Protein AF-A0A847MZV4-F1 (afdb_monomer)

Sequence (291 aa):
VRMAFLEMQEVSSGYRFPVFFDELMANSDDERSLAIAKAIAEISRNRQVFYCTAQADEVDKLTKEAGDLVHVINLEDAKRGHALQRHPFIAPKSTRQSLPPFTEDYNQYAKLCKVSSPNLHGRVGELSSWYLCISSKELEALLSRGLSTCGQAKEVDARYQRRFGLLEHTQRLARIGRPKVLSVADMADERLKLNRSAAYFEGLLSYVDESERTGNDVLDAIDERILVGFRKPARDTLEAFLIEQDFATNEKPLSPKGILSELCLDNPELRIDSEEYLVCARYLESLVLEN

Mean predicted aligned error: 14.84 Å

Structure (mmCIF, N/CA/C/O backbone):
data_AF-A0A847MZV4-F1
#
_entry.id   AF-A0A847MZV4-F1
#
loop_
_atom_site.group_PDB
_atom_site.id
_atom_site.type_symbol
_atom_site.label_atom_id
_atom_site.label_alt_id
_atom_site.label_comp_id
_atom_site.label_asym_id
_atom_site.label_entity_id
_atom_site.label_seq_id
_atom_site.pdbx_PDB_ins_code
_atom_site.Cartn_x
_atom_site.Cartn_y
_atom_site.Cartn_z
_atom_site.occupancy
_atom_site.B_iso_or_equiv
_atom_site.auth_seq_id
_atom_site.auth_comp_id
_atom_site.auth_asym_id
_atom_site.auth_atom_id
_atom_site.pdbx_PDB_model_num
ATOM 1 N N . VAL A 1 1 ? 20.247 -40.518 23.801 1.00 49.12 1 VAL A N 1
ATOM 2 C CA . VAL A 1 1 ? 19.162 -39.607 24.250 1.00 49.12 1 VAL A CA 1
ATOM 3 C C . VAL A 1 1 ? 17.893 -40.435 24.395 1.00 49.12 1 VAL A C 1
ATOM 5 O O . VAL A 1 1 ? 17.646 -41.257 23.525 1.00 49.12 1 VAL A O 1
ATOM 8 N N . ARG A 1 2 ? 17.145 -40.332 25.505 1.00 57.41 2 ARG A N 1
ATOM 9 C CA . ARG A 1 2 ? 15.902 -41.110 25.687 1.00 57.41 2 ARG A CA 1
ATOM 10 C C . ARG A 1 2 ? 14.799 -40.486 24.822 1.00 57.41 2 ARG A C 1
ATOM 12 O O . ARG A 1 2 ? 14.549 -39.296 24.978 1.00 57.41 2 ARG A O 1
ATOM 19 N N . MET A 1 3 ? 14.145 -41.268 23.957 1.00 60.66 3 MET A N 1
ATOM 20 C CA . MET A 1 3 ? 13.068 -40.807 23.054 1.00 60.66 3 MET A CA 1
ATOM 21 C C . MET A 1 3 ? 11.975 -39.999 23.772 1.00 60.66 3 MET A C 1
ATOM 23 O O . MET A 1 3 ? 11.521 -38.986 23.252 1.00 60.66 3 MET A O 1
ATOM 27 N N . ALA A 1 4 ? 11.651 -40.371 25.014 1.00 58.44 4 ALA A N 1
ATOM 28 C CA . ALA A 1 4 ? 10.689 -39.656 25.854 1.00 58.44 4 ALA A CA 1
ATOM 29 C C . ALA A 1 4 ? 11.052 -38.177 26.115 1.00 58.44 4 ALA A C 1
ATOM 31 O O . ALA A 1 4 ? 10.170 -37.360 26.348 1.00 58.44 4 ALA A O 1
ATOM 32 N N . PHE A 1 5 ? 12.338 -37.812 26.076 1.00 60.03 5 PHE A N 1
ATOM 33 C CA . PHE A 1 5 ? 12.780 -36.431 26.291 1.00 60.03 5 PHE A CA 1
ATOM 34 C C . PHE A 1 5 ? 12.695 -35.581 25.012 1.00 60.03 5 PHE A C 1
ATOM 36 O O . PHE A 1 5 ? 12.427 -34.387 25.090 1.00 60.03 5 PHE A O 1
ATOM 43 N N . LEU A 1 6 ? 12.877 -36.202 23.837 1.00 64.94 6 LEU A N 1
ATOM 44 C CA . LEU A 1 6 ? 12.691 -35.549 22.534 1.00 64.94 6 LEU A CA 1
ATOM 45 C C . LEU A 1 6 ? 11.214 -35.228 22.289 1.00 64.94 6 LEU A C 1
ATOM 47 O O . LEU A 1 6 ? 10.887 -34.131 21.849 1.00 64.94 6 LEU A O 1
ATOM 51 N N . GLU A 1 7 ? 10.321 -36.152 22.648 1.00 64.75 7 GLU A N 1
ATOM 52 C CA . GLU A 1 7 ? 8.879 -35.948 22.510 1.00 64.75 7 GLU A CA 1
ATOM 53 C C . GLU A 1 7 ? 8.383 -34.762 23.354 1.00 64.75 7 GLU A C 1
ATOM 55 O O . GLU A 1 7 ? 7.647 -33.923 22.843 1.00 64.75 7 GLU A O 1
ATOM 60 N N . MET A 1 8 ? 8.857 -34.607 24.598 1.00 63.59 8 MET A N 1
ATOM 61 C CA . MET A 1 8 ? 8.487 -33.457 25.440 1.00 63.59 8 MET A CA 1
ATOM 62 C C . MET A 1 8 ? 8.930 -32.104 24.862 1.00 63.59 8 MET A C 1
ATOM 64 O O . MET A 1 8 ? 8.224 -31.116 25.041 1.00 63.59 8 MET A O 1
ATOM 68 N N . GLN A 1 9 ? 10.077 -32.040 24.179 1.00 63.16 9 GLN A N 1
ATOM 69 C CA . GLN A 1 9 ? 10.572 -30.793 23.580 1.00 63.16 9 GLN A CA 1
ATOM 70 C C . GLN A 1 9 ? 9.844 -30.431 22.276 1.00 63.16 9 GLN A C 1
ATOM 72 O O . GLN A 1 9 ? 9.621 -29.252 21.997 1.00 63.16 9 GLN A O 1
ATOM 77 N N . GLU A 1 10 ? 9.440 -31.434 21.496 1.00 72.75 10 GLU A N 1
ATOM 78 C CA . GLU A 1 10 ? 8.728 -31.255 20.224 1.00 72.75 10 GLU A CA 1
ATOM 79 C C . GLU A 1 10 ? 7.231 -30.925 20.387 1.00 72.75 10 GLU A C 1
ATOM 81 O O . GLU A 1 10 ? 6.644 -30.298 19.506 1.00 72.75 10 GLU A O 1
ATOM 86 N N . VAL A 1 11 ? 6.602 -31.269 21.521 1.00 64.25 11 VAL A N 1
ATOM 87 C CA . VAL A 1 11 ? 5.193 -30.905 21.801 1.00 64.25 11 VAL A CA 1
ATOM 88 C C . VAL A 1 11 ? 4.985 -29.386 21.754 1.00 64.25 11 VAL A C 1
ATOM 90 O O . VAL A 1 11 ? 3.973 -28.915 21.242 1.00 64.25 11 VAL A O 1
ATOM 93 N N . SER A 1 12 ? 5.963 -28.615 22.231 1.00 60.12 12 SER A N 1
ATOM 94 C CA . SER A 1 12 ? 5.938 -27.147 22.261 1.00 60.12 12 SER A CA 1
ATOM 95 C C . SER A 1 12 ? 6.088 -26.472 20.892 1.00 60.12 12 SER A C 1
ATOM 97 O O . SER A 1 12 ? 5.683 -25.322 20.747 1.00 60.12 12 SER A O 1
ATOM 99 N N . SER A 1 13 ? 6.679 -27.143 19.897 1.00 63.41 13 SER A N 1
ATOM 100 C CA . SER A 1 13 ? 6.950 -26.555 18.575 1.00 63.41 13 SER A CA 1
ATOM 101 C C . SER A 1 13 ? 5.926 -26.948 17.509 1.00 63.41 13 SER A C 1
ATOM 103 O O . SER A 1 13 ? 5.898 -26.330 16.448 1.00 63.41 13 SER A O 1
ATOM 105 N N . GLY A 1 14 ? 5.099 -27.970 17.760 1.00 65.19 14 GLY A N 1
ATOM 106 C CA . GLY A 1 14 ? 4.134 -28.499 16.788 1.00 65.19 14 GLY A CA 1
ATOM 107 C C . GLY A 1 14 ? 4.764 -29.294 15.633 1.00 65.19 14 GLY A C 1
ATOM 108 O O . GLY A 1 14 ? 4.037 -29.792 14.776 1.00 65.19 14 GLY A O 1
ATOM 109 N N . TYR A 1 15 ? 6.091 -29.460 15.617 1.00 68.88 15 TYR A N 1
ATOM 110 C CA . TYR A 1 15 ? 6.829 -30.198 14.590 1.00 68.88 15 TYR A CA 1
ATOM 111 C C . TYR A 1 15 ? 7.485 -31.449 15.182 1.00 68.88 15 TYR A C 1
ATOM 113 O O . TYR A 1 15 ? 8.200 -31.367 16.178 1.00 68.88 15 TYR A O 1
ATOM 121 N N . ARG A 1 16 ? 7.290 -32.605 14.533 1.00 75.38 16 ARG A N 1
ATOM 122 C CA . ARG A 1 16 ? 7.958 -33.873 14.874 1.00 75.38 16 ARG A CA 1
ATOM 123 C C . ARG A 1 16 ? 9.097 -34.127 13.896 1.00 75.38 16 ARG A C 1
ATOM 125 O O . ARG A 1 16 ? 8.841 -34.359 12.714 1.00 75.38 16 ARG A O 1
ATOM 132 N N . PHE A 1 17 ? 10.342 -34.082 14.362 1.00 80.69 17 PHE A N 1
ATOM 133 C CA . PHE A 1 17 ? 11.491 -34.265 13.475 1.00 80.69 17 PHE A CA 1
ATOM 134 C C . PHE A 1 17 ? 11.627 -35.726 13.022 1.00 80.69 17 PHE A C 1
ATOM 136 O O . PHE A 1 17 ? 11.285 -36.631 13.790 1.00 80.69 17 PHE A O 1
ATOM 143 N N . PRO A 1 18 ? 12.139 -35.994 11.808 1.00 85.44 18 PRO A N 1
ATOM 144 C CA . PRO A 1 18 ? 12.439 -37.355 11.379 1.00 85.44 18 PRO A CA 1
ATOM 145 C C . PRO A 1 18 ? 13.471 -38.024 12.290 1.00 85.44 18 PRO A C 1
ATOM 147 O O . PRO A 1 18 ? 14.401 -37.374 12.769 1.00 85.44 18 PRO A O 1
ATOM 150 N N . VAL A 1 19 ? 13.321 -39.329 12.514 1.00 87.62 19 VAL A N 1
ATOM 151 C CA . VAL A 1 19 ? 14.266 -40.125 13.312 1.00 87.62 19 VAL A CA 1
ATOM 152 C C . VAL A 1 19 ? 15.057 -41.050 12.403 1.00 87.62 19 VAL A C 1
ATOM 154 O O . VAL A 1 19 ? 14.495 -41.683 11.514 1.00 87.62 19 VAL A O 1
ATOM 157 N N . PHE A 1 20 ? 16.360 -41.129 12.656 1.00 88.56 20 PHE A N 1
ATOM 158 C CA . PHE A 1 20 ? 17.292 -41.971 11.923 1.00 88.56 20 PHE A CA 1
ATOM 159 C C . PHE A 1 20 ? 17.798 -43.079 12.840 1.00 88.56 20 PHE A C 1
ATOM 161 O O . PHE A 1 20 ? 18.255 -42.817 13.955 1.00 88.56 20 PHE A O 1
ATOM 168 N N . PHE A 1 21 ? 17.715 -44.307 12.356 1.00 89.19 21 PHE A N 1
ATOM 169 C CA . PHE A 1 21 ? 18.242 -45.499 12.993 1.00 89.19 21 PHE A CA 1
ATOM 170 C C . PHE A 1 21 ? 19.241 -46.152 12.050 1.00 89.19 21 PHE A C 1
ATOM 172 O O . PHE A 1 21 ? 18.995 -46.230 10.849 1.00 89.19 21 PHE A O 1
ATOM 179 N N . ASP A 1 22 ? 20.353 -46.614 12.604 1.00 88.56 22 ASP A N 1
ATOM 180 C CA . ASP A 1 22 ? 21.435 -47.236 11.851 1.00 88.56 22 ASP A CA 1
ATOM 181 C C . ASP A 1 22 ? 21.765 -48.568 12.526 1.00 88.56 22 ASP A C 1
ATOM 183 O O . ASP A 1 22 ? 22.120 -48.577 13.707 1.00 88.56 22 ASP A O 1
ATOM 187 N N . GLU A 1 23 ? 21.523 -49.674 11.820 1.00 85.88 23 GLU A N 1
ATOM 188 C CA . GLU A 1 23 ? 21.868 -51.050 12.222 1.00 85.88 23 GLU A CA 1
ATOM 189 C C . GLU A 1 23 ? 21.498 -51.428 13.676 1.00 85.88 23 GLU A C 1
ATOM 191 O O . GLU A 1 23 ? 22.255 -52.077 14.402 1.00 85.88 23 GLU A O 1
ATOM 196 N N . LEU A 1 24 ? 20.312 -51.028 14.148 1.00 84.19 24 LEU A N 1
ATOM 197 C CA . LEU A 1 24 ? 19.915 -51.265 15.545 1.00 84.19 24 LEU A CA 1
ATOM 198 C C . LEU A 1 24 ? 19.652 -52.738 15.895 1.00 84.19 24 LEU A C 1
ATOM 200 O O . LEU A 1 24 ? 19.704 -53.095 17.074 1.00 84.19 24 LEU A O 1
ATOM 204 N N . MET A 1 25 ? 19.311 -53.578 14.915 1.00 84.31 25 MET A N 1
ATOM 205 C CA . MET A 1 25 ? 18.975 -54.988 15.149 1.00 84.31 25 MET A CA 1
ATOM 206 C C . MET A 1 25 ? 20.194 -55.917 14.996 1.00 84.31 25 MET A C 1
ATOM 208 O O . MET A 1 25 ? 20.164 -57.027 15.523 1.00 84.31 25 MET A O 1
ATOM 212 N N . ALA A 1 26 ? 21.307 -55.426 14.438 1.00 72.19 26 ALA A N 1
ATOM 213 C CA . ALA A 1 26 ? 22.477 -56.218 14.048 1.00 72.19 26 ALA A CA 1
ATOM 214 C C . ALA A 1 26 ? 23.159 -57.016 15.184 1.00 72.19 26 ALA A C 1
ATOM 216 O O . ALA A 1 26 ? 23.854 -57.992 14.916 1.00 72.19 26 ALA A O 1
ATOM 217 N N . ASN A 1 27 ? 22.961 -56.629 16.452 1.00 71.25 27 ASN A N 1
ATOM 218 C CA . ASN A 1 27 ? 23.527 -57.302 17.637 1.00 71.25 27 ASN A CA 1
ATOM 219 C C . ASN A 1 27 ? 22.465 -57.876 18.597 1.00 71.25 27 ASN A C 1
ATOM 221 O O . ASN A 1 27 ? 22.763 -58.149 19.764 1.00 71.25 27 ASN A O 1
ATOM 225 N N . SER A 1 28 ? 21.220 -58.020 18.145 1.00 75.31 28 SER A N 1
ATOM 226 C CA . SER A 1 28 ? 20.099 -58.477 18.973 1.00 75.31 28 SER A CA 1
ATOM 227 C C . SER A 1 28 ? 19.692 -59.911 18.628 1.00 75.31 28 SER A C 1
ATOM 229 O O . SER A 1 28 ? 19.674 -60.296 17.464 1.00 75.31 28 SER A O 1
ATOM 231 N N . ASP A 1 29 ? 19.324 -60.704 19.639 1.00 84.19 29 ASP A N 1
ATOM 232 C CA . ASP A 1 29 ? 18.650 -61.989 19.413 1.00 84.19 29 ASP A CA 1
ATOM 233 C C . ASP A 1 29 ? 17.305 -61.793 18.675 1.00 84.19 29 ASP A C 1
ATOM 235 O O . ASP A 1 29 ? 16.796 -60.672 18.571 1.00 84.19 29 ASP A O 1
ATOM 239 N N . ASP A 1 30 ? 16.728 -62.867 18.130 1.00 81.50 30 ASP A N 1
ATOM 240 C CA . ASP A 1 30 ? 15.511 -62.785 17.308 1.00 81.50 30 ASP A CA 1
ATOM 241 C C . ASP A 1 30 ? 14.318 -62.162 18.052 1.00 81.50 30 ASP A C 1
ATOM 243 O O . ASP A 1 30 ? 13.532 -61.417 17.461 1.00 81.50 30 ASP A O 1
ATOM 247 N N . GLU A 1 31 ? 14.194 -62.424 19.356 1.00 83.62 31 GLU A N 1
ATOM 248 C CA . GLU A 1 31 ? 13.104 -61.904 20.183 1.00 83.62 31 GLU A CA 1
ATOM 249 C C . GLU A 1 31 ? 13.239 -60.387 20.376 1.00 83.62 31 GLU A C 1
ATOM 251 O O . GLU A 1 31 ? 12.278 -59.633 20.185 1.00 83.62 31 GLU A O 1
ATOM 256 N N . ARG A 1 32 ? 14.454 -59.913 20.673 1.00 83.94 32 ARG A N 1
ATOM 257 C CA . ARG A 1 32 ? 14.766 -58.484 20.794 1.00 83.94 32 ARG A CA 1
ATOM 258 C C . ARG A 1 32 ? 14.680 -57.759 19.461 1.00 83.94 32 ARG A C 1
ATOM 260 O O . ARG A 1 32 ? 14.127 -56.663 19.416 1.00 83.94 32 ARG A O 1
ATOM 267 N N . SER A 1 33 ? 15.170 -58.362 18.383 1.00 87.00 33 SER A N 1
ATOM 268 C CA . SER A 1 33 ? 15.084 -57.798 17.033 1.00 87.00 33 SER A CA 1
ATOM 269 C C . SER A 1 33 ? 13.629 -57.582 16.617 1.00 87.00 33 SER A C 1
ATOM 271 O O . SER A 1 33 ? 13.273 -56.514 16.122 1.00 87.00 33 SER A O 1
ATOM 273 N N . LEU A 1 34 ? 12.749 -58.543 16.911 1.00 88.06 34 LEU A N 1
ATOM 274 C CA . LEU A 1 34 ? 11.316 -58.398 16.664 1.00 88.06 34 LEU A CA 1
ATOM 275 C C . LEU A 1 34 ? 10.683 -57.291 17.522 1.00 88.06 34 LEU A C 1
ATOM 277 O O . LEU A 1 34 ? 9.852 -56.525 17.031 1.00 88.06 34 LEU A O 1
ATOM 281 N N . ALA A 1 35 ? 11.068 -57.181 18.796 1.00 87.94 35 ALA A N 1
ATOM 282 C CA . ALA A 1 35 ? 10.588 -56.112 19.672 1.00 87.94 35 ALA A CA 1
ATOM 283 C C . ALA A 1 35 ? 11.020 -54.719 19.174 1.00 87.94 35 ALA A C 1
ATOM 285 O O . ALA A 1 35 ? 10.222 -53.780 19.198 1.00 87.94 35 ALA A O 1
ATOM 286 N N . ILE A 1 36 ? 12.251 -54.596 18.669 1.00 88.50 36 ILE A N 1
ATOM 287 C CA . ILE A 1 36 ? 12.769 -53.366 18.057 1.00 88.50 36 ILE A CA 1
ATOM 288 C C . ILE A 1 36 ? 11.981 -53.027 16.786 1.00 88.50 36 ILE A C 1
ATOM 290 O O . ILE A 1 36 ? 11.525 -51.892 16.648 1.00 88.50 36 ILE A O 1
ATOM 294 N N . ALA A 1 37 ? 11.751 -53.998 15.897 1.00 89.19 37 ALA A N 1
ATOM 295 C CA . ALA A 1 37 ? 10.964 -53.794 14.680 1.00 89.19 37 ALA A CA 1
ATOM 296 C C . ALA A 1 37 ? 9.537 -53.303 14.989 1.00 89.19 37 ALA A C 1
ATOM 298 O O . ALA A 1 37 ? 9.067 -52.343 14.377 1.00 89.19 37 ALA A O 1
ATOM 299 N N . LYS A 1 38 ? 8.877 -53.888 15.998 1.00 89.94 38 LYS A N 1
ATOM 300 C CA . LYS A 1 38 ? 7.551 -53.454 16.473 1.00 89.94 38 LYS A CA 1
ATOM 301 C C . LYS A 1 38 ? 7.548 -52.023 16.996 1.00 89.94 38 LYS A C 1
ATOM 303 O O . LYS A 1 38 ? 6.662 -51.246 16.646 1.00 89.94 38 LYS A O 1
ATOM 308 N N . ALA A 1 39 ? 8.545 -51.662 17.802 1.00 89.19 39 ALA A N 1
ATOM 309 C CA . ALA A 1 39 ? 8.670 -50.306 18.325 1.00 89.19 39 ALA A CA 1
ATOM 310 C C . ALA A 1 39 ? 8.900 -49.284 17.197 1.00 89.19 39 ALA A C 1
ATOM 312 O O . ALA A 1 39 ? 8.285 -48.220 17.185 1.00 89.19 39 ALA A O 1
ATOM 313 N N . ILE A 1 40 ? 9.740 -49.616 16.212 1.00 90.69 40 ILE A N 1
ATOM 314 C CA . ILE A 1 40 ? 9.977 -48.770 15.034 1.00 90.69 40 ILE A CA 1
ATOM 315 C C . ILE A 1 40 ? 8.690 -48.600 14.220 1.00 90.69 40 ILE A C 1
ATOM 317 O O . ILE A 1 40 ? 8.341 -47.473 13.861 1.00 90.69 40 ILE A O 1
ATOM 321 N N . ALA A 1 41 ? 7.960 -49.691 13.976 1.00 89.38 41 ALA A N 1
ATOM 322 C CA . ALA A 1 41 ? 6.677 -49.661 13.282 1.00 89.38 41 ALA A CA 1
ATOM 323 C C . ALA A 1 41 ? 5.674 -48.742 13.995 1.00 89.38 41 ALA A C 1
ATOM 325 O O . ALA A 1 41 ? 5.006 -47.931 13.354 1.00 89.38 41 ALA A O 1
ATOM 326 N N . GLU A 1 42 ? 5.605 -48.798 15.325 1.00 88.88 42 GLU A N 1
ATOM 327 C CA . GLU A 1 42 ? 4.739 -47.924 16.114 1.00 88.88 42 GLU A CA 1
ATOM 328 C C . GLU A 1 42 ? 5.136 -46.443 16.008 1.00 88.88 42 GLU A C 1
ATOM 330 O O . GLU A 1 42 ? 4.272 -45.597 15.763 1.00 88.88 42 GLU A O 1
ATOM 335 N N . ILE A 1 43 ? 6.433 -46.128 16.100 1.00 87.06 43 ILE A N 1
ATOM 336 C CA . ILE A 1 43 ? 6.950 -44.758 15.931 1.00 87.06 43 ILE A CA 1
ATOM 337 C C . ILE A 1 43 ? 6.618 -44.223 14.530 1.00 87.06 43 ILE A C 1
ATOM 339 O O . ILE A 1 43 ? 6.213 -43.065 14.393 1.00 87.06 43 ILE A O 1
ATOM 343 N N . SER A 1 44 ? 6.736 -45.071 13.502 1.00 88.62 44 SER A N 1
ATOM 344 C CA . SER A 1 44 ? 6.537 -44.692 12.098 1.00 88.62 44 SER A CA 1
ATOM 345 C C . SER A 1 44 ? 5.119 -44.208 11.772 1.00 88.62 44 SER A C 1
ATOM 347 O O . SER A 1 44 ? 4.926 -43.440 10.833 1.00 88.62 44 SER A O 1
ATOM 349 N N . ARG A 1 45 ? 4.116 -44.580 12.583 1.00 86.88 45 ARG A N 1
ATOM 350 C CA . ARG A 1 45 ? 2.722 -44.145 12.379 1.00 86.88 45 ARG A CA 1
ATOM 351 C C . ARG A 1 45 ? 2.529 -42.645 12.567 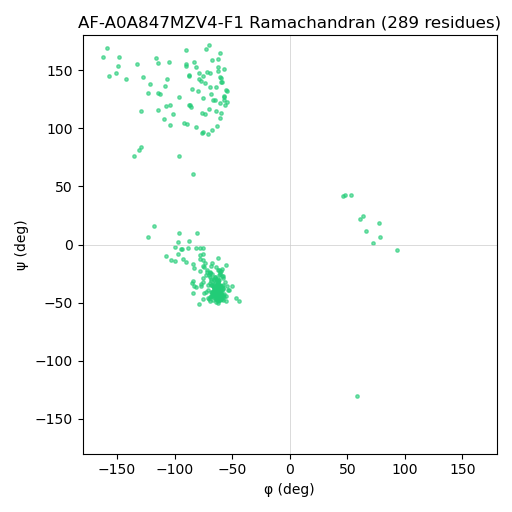1.00 86.88 45 ARG A C 1
ATOM 353 O O . ARG A 1 45 ? 1.644 -42.064 11.952 1.00 86.88 45 ARG A O 1
ATOM 360 N N . ASN A 1 46 ? 3.336 -42.028 13.429 1.00 84.50 46 ASN A N 1
ATOM 361 C CA . ASN A 1 46 ? 3.180 -40.625 13.815 1.00 84.50 46 ASN A CA 1
ATOM 362 C C . ASN A 1 46 ? 4.439 -39.784 13.550 1.00 84.50 46 ASN A C 1
ATOM 364 O O . ASN A 1 46 ? 4.517 -38.639 14.004 1.00 84.50 46 ASN A O 1
ATOM 368 N N . ARG A 1 47 ? 5.455 -40.358 12.894 1.00 85.88 47 ARG A N 1
ATOM 369 C CA . ARG A 1 47 ? 6.735 -39.707 12.605 1.00 85.88 47 ARG A CA 1
ATOM 370 C C . ARG A 1 47 ? 7.409 -40.378 11.412 1.00 85.88 47 ARG A C 1
ATOM 372 O O . ARG A 1 47 ? 7.361 -41.592 11.275 1.00 85.88 47 ARG A O 1
ATOM 379 N N . GLN A 1 48 ? 8.111 -39.599 10.596 1.00 88.56 48 GLN A N 1
ATOM 380 C CA . GLN A 1 48 ? 8.987 -40.162 9.575 1.00 88.56 48 GLN A CA 1
ATOM 381 C C . GLN A 1 48 ? 10.193 -40.858 10.223 1.00 88.56 48 GLN A C 1
ATOM 383 O O . GLN A 1 48 ? 10.885 -40.270 11.058 1.00 88.56 48 GLN A O 1
ATOM 388 N N . VAL A 1 49 ? 10.451 -42.101 9.821 1.00 91.00 49 VAL A N 1
ATOM 389 C CA . VAL A 1 49 ? 11.587 -42.893 10.297 1.00 91.00 49 VAL A CA 1
ATOM 390 C C . VAL A 1 49 ? 12.431 -43.331 9.108 1.00 91.00 49 VAL A C 1
ATOM 392 O O . VAL A 1 49 ? 11.908 -43.873 8.138 1.00 91.00 49 VAL A O 1
ATOM 395 N N . PHE A 1 50 ? 13.737 -43.113 9.204 1.00 91.69 50 PHE A N 1
ATOM 396 C CA . PHE A 1 50 ? 14.737 -43.639 8.288 1.00 91.69 50 PHE A CA 1
ATOM 397 C C . PHE A 1 50 ? 15.510 -44.734 9.009 1.00 91.69 50 PHE A C 1
ATOM 399 O O . PHE A 1 50 ? 16.129 -44.477 10.039 1.00 91.69 50 PHE A O 1
ATOM 406 N N . TYR A 1 51 ? 15.453 -45.952 8.482 1.00 91.44 51 TYR A N 1
ATOM 407 C CA . TYR A 1 51 ? 16.206 -47.083 9.005 1.00 91.44 51 TYR A CA 1
ATOM 408 C C . TYR A 1 51 ? 17.235 -47.516 7.966 1.00 91.44 51 TYR A C 1
ATOM 410 O O . TYR A 1 51 ? 16.869 -47.934 6.867 1.00 91.44 51 TYR A O 1
ATOM 418 N N . CYS A 1 52 ? 18.511 -47.379 8.303 1.00 91.38 52 CYS A N 1
ATOM 419 C CA . CYS A 1 52 ? 19.627 -47.790 7.470 1.00 91.38 52 CYS A CA 1
ATOM 420 C C . CYS A 1 52 ? 20.082 -49.183 7.901 1.00 91.38 52 CYS A C 1
ATOM 422 O O . CYS A 1 52 ? 20.341 -49.422 9.080 1.00 91.38 52 CYS A O 1
ATOM 424 N N . THR A 1 53 ? 20.163 -50.099 6.940 1.00 89.00 53 THR A N 1
ATOM 425 C CA . THR A 1 53 ? 20.671 -51.449 7.173 1.00 89.00 53 THR A CA 1
ATOM 426 C C . THR A 1 53 ? 21.303 -52.023 5.918 1.00 89.00 53 THR A C 1
ATOM 428 O O . THR A 1 53 ? 20.874 -51.732 4.797 1.00 89.00 53 THR A O 1
ATOM 431 N N . ALA A 1 54 ? 22.328 -52.846 6.120 1.00 85.50 54 ALA A N 1
ATOM 432 C CA . ALA A 1 54 ? 22.913 -53.699 5.094 1.00 85.50 54 ALA A CA 1
ATOM 433 C C . ALA A 1 54 ? 22.301 -55.116 5.078 1.00 85.50 54 ALA A C 1
ATOM 435 O O . ALA A 1 54 ? 22.654 -55.925 4.220 1.00 85.50 54 ALA A O 1
ATOM 436 N N . GLN A 1 55 ? 21.404 -55.435 6.017 1.00 83.81 55 GLN A N 1
ATOM 437 C CA . GLN A 1 55 ? 20.854 -56.772 6.224 1.00 83.81 55 GLN A CA 1
ATOM 438 C C . GLN A 1 55 ? 19.418 -56.877 5.689 1.00 83.81 55 GLN A C 1
ATOM 440 O O . GLN A 1 55 ? 18.513 -56.161 6.112 1.00 83.81 55 GLN A O 1
ATOM 445 N N . ALA A 1 56 ? 19.195 -57.785 4.735 1.00 84.25 56 ALA A N 1
ATOM 446 C CA . ALA A 1 56 ? 17.891 -57.946 4.086 1.00 84.25 56 ALA A CA 1
ATOM 447 C C . ALA A 1 56 ? 16.808 -58.499 5.032 1.00 84.25 56 ALA A C 1
ATOM 449 O O . ALA A 1 56 ? 15.640 -58.138 4.911 1.00 84.25 56 ALA A O 1
ATOM 450 N N . ASP A 1 57 ? 17.183 -59.326 6.008 1.00 86.31 57 ASP A N 1
ATOM 451 C CA . ASP A 1 57 ? 16.241 -59.902 6.969 1.00 86.31 57 ASP A CA 1
ATOM 452 C C . ASP A 1 57 ? 15.665 -58.847 7.930 1.00 86.31 57 ASP A C 1
ATOM 454 O O . ASP A 1 57 ? 14.519 -58.963 8.363 1.00 86.31 57 ASP A O 1
ATOM 458 N N . GLU A 1 58 ? 16.416 -57.786 8.234 1.00 88.94 58 GLU A N 1
ATOM 459 C CA . GLU A 1 58 ? 15.915 -56.630 8.983 1.00 88.94 58 GLU A CA 1
ATOM 460 C C . GLU A 1 58 ? 14.838 -55.866 8.195 1.00 88.94 58 GLU A C 1
ATOM 462 O O . GLU A 1 58 ? 13.814 -55.472 8.762 1.00 88.94 58 GLU A O 1
ATOM 467 N N . VAL A 1 59 ? 15.030 -55.711 6.879 1.00 88.62 59 VAL A N 1
ATOM 468 C CA . VAL A 1 59 ? 14.039 -55.100 5.977 1.00 88.62 59 VAL A CA 1
ATOM 469 C C . VAL A 1 59 ? 12.760 -55.934 5.939 1.00 88.62 59 VAL A C 1
ATOM 471 O O . VAL A 1 59 ? 11.665 -55.376 6.036 1.00 88.62 59 VAL A O 1
ATOM 474 N N . ASP A 1 60 ? 12.877 -57.260 5.868 1.00 89.12 60 ASP A N 1
ATOM 475 C CA . ASP A 1 60 ? 11.728 -58.170 5.884 1.00 89.12 60 ASP A CA 1
ATOM 476 C C . ASP A 1 60 ? 10.960 -58.099 7.212 1.00 89.12 60 ASP A C 1
ATOM 478 O O . ASP A 1 60 ? 9.728 -58.021 7.215 1.00 89.12 60 ASP A O 1
ATOM 482 N N . LYS A 1 61 ? 11.668 -58.064 8.353 1.00 89.12 61 LYS A N 1
ATOM 483 C CA . LYS A 1 61 ? 11.060 -57.896 9.687 1.00 89.12 61 LYS A CA 1
ATOM 484 C C . LYS A 1 61 ? 10.294 -56.574 9.781 1.00 89.12 61 LYS A C 1
ATOM 486 O O . LYS A 1 61 ? 9.148 -56.567 10.225 1.00 89.12 61 LYS A O 1
ATOM 491 N N . LEU A 1 62 ? 10.884 -55.468 9.324 1.00 90.81 62 LEU A N 1
ATOM 492 C CA . LEU A 1 62 ? 10.225 -54.158 9.318 1.00 90.81 62 LEU A CA 1
ATOM 493 C C . LEU A 1 62 ? 9.019 -54.128 8.378 1.00 90.81 62 LEU A C 1
ATOM 495 O O . LEU A 1 62 ? 7.957 -53.649 8.766 1.00 90.81 62 LEU A O 1
ATOM 499 N N . THR A 1 63 ? 9.150 -54.686 7.175 1.00 90.69 63 THR A N 1
ATOM 500 C CA . THR A 1 63 ? 8.055 -54.767 6.195 1.00 90.69 63 THR A CA 1
ATOM 501 C C . THR A 1 63 ? 6.894 -55.591 6.739 1.00 90.69 63 THR A C 1
ATOM 503 O O . THR A 1 63 ? 5.736 -55.219 6.575 1.00 90.69 63 THR A O 1
ATOM 506 N N . LYS A 1 64 ? 7.181 -56.678 7.460 1.00 91.69 64 LYS A N 1
ATOM 507 C CA . LYS A 1 64 ? 6.157 -57.506 8.099 1.00 91.69 64 LYS A CA 1
ATOM 508 C C . LYS A 1 64 ? 5.412 -56.777 9.222 1.00 91.69 64 LYS A C 1
ATOM 510 O O . LYS A 1 64 ? 4.202 -56.942 9.337 1.00 91.69 64 LYS A O 1
ATOM 515 N N . GLU A 1 65 ? 6.110 -55.996 10.047 1.00 90.75 65 GLU A N 1
ATOM 516 C CA . GLU A 1 65 ? 5.507 -55.325 11.210 1.00 90.75 65 GLU A CA 1
ATOM 517 C C . GLU A 1 65 ? 4.846 -53.974 10.865 1.00 90.75 65 GLU A C 1
ATOM 519 O O . GLU A 1 65 ? 3.834 -53.614 11.469 1.00 90.75 65 GLU A O 1
ATOM 524 N N . ALA A 1 66 ? 5.384 -53.221 9.900 1.00 88.25 66 ALA A N 1
ATOM 525 C CA . ALA A 1 66 ? 4.879 -51.901 9.501 1.00 88.25 66 ALA A CA 1
ATOM 526 C C . ALA A 1 66 ? 4.068 -51.904 8.188 1.00 88.25 66 ALA A C 1
ATOM 528 O O . ALA A 1 66 ? 3.356 -50.934 7.916 1.00 88.25 66 ALA A O 1
ATOM 529 N N . GLY A 1 67 ? 4.121 -52.983 7.402 1.00 88.50 67 GLY A N 1
ATOM 530 C CA . GLY A 1 67 ? 3.323 -53.162 6.187 1.00 88.50 67 GLY A CA 1
ATOM 531 C C . GLY A 1 67 ? 3.556 -52.063 5.150 1.00 88.50 67 GLY A C 1
ATOM 532 O O . GLY A 1 67 ? 4.693 -51.700 4.852 1.00 88.50 67 GLY A O 1
ATOM 533 N N . ASP A 1 68 ? 2.458 -51.497 4.644 1.00 84.88 68 ASP A N 1
ATOM 534 C CA . ASP A 1 68 ? 2.447 -50.471 3.589 1.00 84.88 68 ASP A CA 1
ATOM 535 C C . ASP A 1 68 ? 3.150 -49.156 3.976 1.00 84.88 68 ASP A C 1
ATOM 537 O O . ASP A 1 68 ? 3.396 -48.308 3.118 1.00 84.88 68 ASP A O 1
ATOM 541 N N . LEU A 1 69 ? 3.488 -48.961 5.256 1.00 85.31 69 LEU A N 1
ATOM 542 C CA . LEU A 1 69 ? 4.256 -47.799 5.712 1.00 85.31 69 LEU A CA 1
ATOM 543 C C . LEU A 1 69 ? 5.741 -47.882 5.326 1.00 85.31 69 LEU A C 1
ATOM 545 O O . LEU A 1 69 ? 6.446 -46.873 5.391 1.00 85.31 69 LEU A O 1
ATOM 549 N N . VAL A 1 70 ? 6.235 -49.061 4.939 1.00 89.31 70 VAL A N 1
ATOM 550 C CA . VAL A 1 70 ? 7.650 -49.263 4.617 1.00 89.31 70 VAL A CA 1
ATOM 551 C C . VAL A 1 70 ? 7.920 -48.945 3.155 1.00 89.31 70 VAL A C 1
ATOM 553 O O . VAL A 1 70 ? 7.418 -49.598 2.243 1.00 89.31 70 VAL A O 1
ATOM 556 N N . HIS A 1 71 ? 8.798 -47.970 2.929 1.00 89.62 71 HIS A N 1
ATOM 557 C CA . HIS A 1 71 ? 9.355 -47.697 1.613 1.00 89.62 71 HIS A CA 1
ATOM 558 C C . HIS A 1 71 ? 10.829 -48.106 1.567 1.00 89.62 71 HIS A C 1
ATOM 560 O O . HIS A 1 71 ? 11.685 -47.451 2.162 1.00 89.62 71 HIS A O 1
ATOM 566 N N . VAL A 1 72 ? 11.126 -49.194 0.854 1.00 88.25 72 VAL A N 1
ATOM 567 C CA . VAL A 1 72 ? 12.491 -49.720 0.732 1.00 88.25 72 VAL A CA 1
ATOM 568 C C . VAL A 1 72 ? 13.225 -49.011 -0.403 1.00 88.25 72 VAL A C 1
ATOM 570 O O . VAL A 1 72 ? 12.846 -49.118 -1.570 1.00 88.25 72 VAL A O 1
ATOM 573 N N . ILE A 1 73 ? 14.311 -48.315 -0.063 1.00 85.00 73 ILE A N 1
ATOM 574 C CA . ILE A 1 73 ? 15.215 -47.694 -1.034 1.00 85.00 73 ILE A CA 1
ATOM 575 C C . ILE A 1 73 ? 16.477 -48.548 -1.127 1.00 85.00 73 ILE A C 1
ATOM 577 O O . ILE A 1 73 ? 17.353 -48.476 -0.269 1.00 85.00 73 ILE A O 1
ATOM 581 N N . ASN A 1 74 ? 16.592 -49.338 -2.194 1.00 81.44 74 ASN A N 1
ATOM 582 C CA . ASN A 1 74 ? 17.826 -50.060 -2.478 1.00 81.44 74 ASN A CA 1
ATOM 583 C C . ASN A 1 74 ? 18.879 -49.095 -3.052 1.00 81.44 74 ASN A C 1
ATOM 585 O O . ASN A 1 74 ? 18.737 -48.565 -4.158 1.00 81.44 74 ASN A O 1
ATOM 589 N N . LEU A 1 75 ? 19.952 -48.865 -2.293 1.00 76.44 75 LEU A N 1
ATOM 590 C CA . LEU A 1 75 ? 21.024 -47.949 -2.681 1.00 76.44 75 LEU A CA 1
ATOM 591 C C . LEU A 1 75 ? 21.867 -48.468 -3.859 1.00 76.44 75 LEU A C 1
ATOM 593 O O . LEU A 1 75 ? 22.455 -47.658 -4.579 1.00 76.44 75 LEU A O 1
ATOM 597 N N . GLU A 1 76 ? 21.913 -49.780 -4.109 1.00 70.88 76 GLU A N 1
ATOM 598 C CA . GLU A 1 76 ? 22.559 -50.327 -5.311 1.00 70.88 76 GLU A CA 1
ATOM 599 C C . GLU A 1 76 ? 21.751 -50.017 -6.578 1.00 70.88 76 GLU A C 1
ATOM 601 O O . GLU A 1 76 ? 22.325 -49.622 -7.598 1.00 70.88 76 GLU A O 1
ATOM 606 N N . ASP A 1 77 ? 20.420 -50.093 -6.496 1.00 65.94 77 ASP A N 1
ATOM 607 C CA . ASP A 1 77 ? 19.521 -49.712 -7.592 1.00 65.94 77 ASP A CA 1
ATOM 608 C C . ASP A 1 77 ? 19.563 -48.199 -7.855 1.00 65.94 77 ASP A C 1
ATOM 610 O O . ASP A 1 77 ? 19.516 -47.756 -9.008 1.00 65.94 77 ASP A O 1
ATOM 614 N N . ALA A 1 78 ? 19.731 -47.396 -6.797 1.00 60.12 78 ALA A N 1
ATOM 615 C CA . ALA A 1 78 ? 19.910 -45.948 -6.895 1.00 60.12 78 ALA A CA 1
ATOM 616 C C . ALA A 1 78 ? 21.232 -45.564 -7.592 1.00 60.12 78 ALA A C 1
ATOM 618 O O . ALA A 1 78 ? 21.270 -44.590 -8.347 1.00 60.12 78 ALA A O 1
ATOM 619 N N . LYS A 1 79 ? 22.303 -46.355 -7.411 1.00 63.78 79 LYS A N 1
ATOM 620 C CA . LYS A 1 79 ? 23.602 -46.159 -8.086 1.00 63.78 79 LYS A CA 1
ATOM 621 C C . LYS A 1 79 ? 23.588 -46.533 -9.572 1.00 63.78 79 LYS A C 1
ATOM 623 O O . LYS A 1 79 ? 24.374 -45.976 -10.334 1.00 63.78 79 LYS A O 1
ATOM 628 N N . ARG A 1 80 ? 22.703 -47.434 -10.017 1.00 59.22 80 ARG A N 1
ATOM 629 C CA . ARG A 1 80 ? 22.645 -47.924 -11.414 1.00 59.22 80 ARG A CA 1
ATOM 630 C C . ARG A 1 80 ? 21.934 -46.992 -12.412 1.00 59.22 80 ARG A C 1
ATOM 632 O O . ARG A 1 80 ? 21.710 -47.382 -13.552 1.00 59.22 80 ARG A O 1
ATOM 639 N N . GLY A 1 81 ? 21.601 -45.754 -12.037 1.00 55.56 81 GLY A N 1
ATOM 640 C CA . GLY A 1 81 ? 21.049 -44.756 -12.969 1.00 55.56 81 GLY A CA 1
ATOM 641 C C . GLY A 1 81 ? 19.559 -44.922 -13.310 1.00 55.56 81 GLY A C 1
ATOM 642 O O . GLY A 1 81 ? 19.029 -44.162 -14.119 1.00 55.56 81 GLY A O 1
ATOM 643 N N . HIS A 1 82 ? 18.841 -45.845 -12.661 1.00 54.34 82 HIS A N 1
ATOM 644 C CA . HIS A 1 82 ? 17.400 -46.043 -12.882 1.00 54.34 82 HIS A CA 1
ATOM 645 C C . HIS A 1 82 ? 16.521 -44.884 -12.376 1.00 54.34 82 HIS A C 1
ATOM 647 O O . HIS A 1 82 ? 15.392 -44.728 -12.843 1.00 54.34 82 HIS A O 1
ATOM 653 N N . ALA A 1 83 ? 17.029 -44.028 -11.481 1.00 55.38 83 ALA A N 1
ATOM 654 C CA . ALA A 1 83 ? 16.315 -42.835 -11.015 1.00 55.38 83 ALA A CA 1
ATOM 655 C C . ALA A 1 83 ? 15.986 -41.855 -12.163 1.00 55.38 83 ALA A C 1
ATOM 657 O O . ALA A 1 83 ? 14.892 -41.299 -12.196 1.00 55.38 83 ALA A O 1
ATOM 658 N N . LEU A 1 84 ? 16.881 -41.729 -13.153 1.00 53.66 84 LEU A N 1
ATOM 659 C CA . LEU A 1 84 ? 16.696 -40.890 -14.347 1.00 53.66 84 LEU A CA 1
ATOM 660 C C . LEU A 1 84 ? 15.618 -41.434 -15.301 1.00 53.66 84 LEU A C 1
ATOM 662 O O . LEU A 1 84 ? 14.978 -40.658 -16.005 1.00 53.66 84 LEU A O 1
ATOM 666 N N . GLN A 1 85 ? 15.397 -42.754 -15.312 1.00 60.50 85 GLN A N 1
ATOM 667 C CA . GLN A 1 85 ? 14.333 -43.389 -16.099 1.00 60.50 85 GLN A CA 1
ATOM 668 C C . GLN A 1 85 ? 12.975 -43.353 -15.389 1.00 60.50 85 GLN A C 1
ATOM 670 O O . GLN A 1 85 ? 11.952 -43.203 -16.051 1.00 60.50 85 GLN A O 1
ATOM 675 N N . ARG A 1 86 ? 12.948 -43.489 -14.054 1.00 58.66 86 ARG A N 1
ATOM 676 C CA . ARG A 1 86 ? 11.702 -43.461 -13.265 1.00 58.66 86 ARG A CA 1
ATOM 677 C C . ARG A 1 86 ? 11.156 -42.047 -13.067 1.00 58.66 86 ARG A C 1
ATOM 679 O O . ARG A 1 86 ? 9.944 -41.860 -13.086 1.00 58.66 86 ARG A O 1
ATOM 686 N N . HIS A 1 87 ? 12.039 -41.061 -12.920 1.00 62.12 87 HIS A N 1
ATOM 687 C CA . HIS A 1 87 ? 11.680 -39.657 -12.742 1.00 62.12 87 HIS A CA 1
ATOM 688 C C . HIS A 1 87 ? 12.564 -38.781 -13.639 1.00 62.12 87 HIS A C 1
ATOM 690 O O . HIS A 1 87 ? 13.520 -38.168 -13.156 1.00 62.12 87 HIS A O 1
ATOM 696 N N . PRO A 1 88 ? 12.290 -38.729 -14.958 1.00 69.00 88 PRO A N 1
ATOM 697 C CA . PRO A 1 88 ? 13.007 -37.822 -15.840 1.00 69.00 88 PRO A CA 1
ATOM 698 C C . PRO A 1 88 ? 12.799 -36.387 -15.358 1.00 69.00 88 PRO A C 1
ATOM 700 O O . PRO A 1 88 ? 11.697 -36.004 -14.960 1.00 69.00 88 PRO A O 1
ATOM 703 N N . PHE A 1 89 ? 13.858 -35.581 -15.404 1.00 71.94 89 PHE A N 1
ATOM 704 C CA . PHE A 1 89 ? 13.736 -34.155 -15.141 1.00 71.94 89 PHE A CA 1
ATOM 705 C C . PHE A 1 89 ? 12.782 -33.539 -16.169 1.00 71.94 89 PHE A C 1
ATOM 707 O O . PHE A 1 89 ? 13.106 -33.417 -17.351 1.00 71.94 89 PHE A O 1
ATOM 714 N N . ILE A 1 90 ? 11.594 -33.153 -15.712 1.00 76.50 90 ILE A N 1
ATOM 715 C CA . ILE A 1 90 ? 10.666 -32.344 -16.490 1.00 76.50 90 ILE A CA 1
ATOM 716 C C . ILE A 1 90 ? 10.977 -30.902 -16.122 1.00 76.50 90 ILE A C 1
ATOM 718 O O . ILE A 1 90 ? 10.636 -30.452 -15.028 1.00 76.50 90 ILE A O 1
ATOM 722 N N . ALA A 1 91 ? 11.646 -30.183 -17.026 1.00 77.06 91 ALA A N 1
ATOM 723 C CA . ALA A 1 91 ? 11.858 -28.757 -16.845 1.00 77.06 91 ALA A CA 1
ATOM 724 C C . ALA A 1 91 ? 10.492 -28.087 -16.614 1.00 77.06 91 ALA A C 1
ATOM 726 O O . ALA A 1 91 ? 9.600 -28.243 -17.460 1.00 77.06 91 ALA A O 1
ATOM 727 N N . PRO A 1 92 ? 10.289 -27.369 -15.494 1.00 74.25 92 PRO A N 1
ATOM 728 C CA . PRO A 1 92 ? 9.049 -26.644 -15.290 1.00 74.25 92 PRO A CA 1
ATOM 729 C C . PRO A 1 92 ? 8.863 -25.690 -16.467 1.00 74.25 92 PRO A C 1
ATOM 731 O O . PRO A 1 92 ? 9.772 -24.936 -16.827 1.00 74.25 92 PRO A O 1
ATOM 734 N N . LYS A 1 93 ? 7.689 -25.749 -17.105 1.00 67.94 93 LYS A N 1
ATOM 735 C CA . LYS A 1 93 ? 7.332 -24.795 -18.153 1.00 67.94 93 LYS A CA 1
ATOM 736 C C . LYS A 1 93 ? 7.289 -23.419 -17.499 1.00 67.94 93 LYS A C 1
ATOM 738 O O . LYS A 1 93 ? 6.344 -23.106 -16.785 1.00 67.94 93 LYS A O 1
ATOM 743 N N . SER A 1 94 ? 8.332 -22.620 -17.707 1.00 61.75 94 SER A N 1
ATOM 744 C CA . SER A 1 94 ? 8.332 -21.221 -17.295 1.00 61.75 94 SER A CA 1
ATOM 745 C C . SER A 1 94 ? 7.305 -20.493 -18.15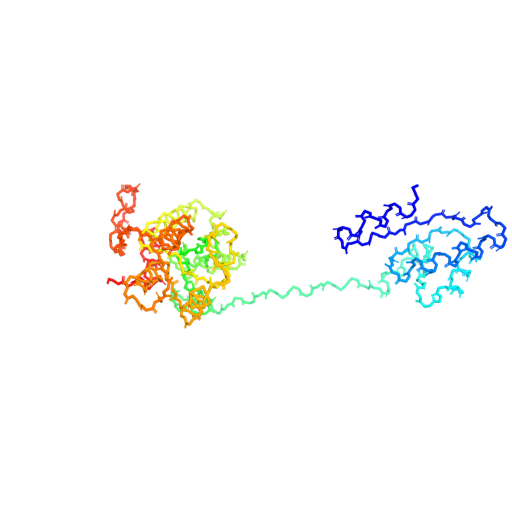3 1.00 61.75 94 SER A C 1
ATOM 747 O O . SER A 1 94 ? 7.557 -20.157 -19.311 1.00 61.75 94 SER A O 1
ATOM 749 N N . THR A 1 95 ? 6.107 -20.299 -17.612 1.00 58.66 95 THR A N 1
ATOM 750 C CA . THR A 1 95 ? 5.118 -19.407 -18.204 1.00 58.66 95 THR A CA 1
ATOM 751 C C . THR A 1 95 ? 5.637 -17.996 -17.978 1.00 58.66 95 THR A C 1
ATOM 753 O O . THR A 1 95 ? 5.454 -17.421 -16.907 1.00 58.66 95 THR A O 1
ATOM 756 N N . ARG A 1 96 ? 6.340 -17.431 -18.968 1.00 61.00 96 ARG A N 1
ATOM 757 C CA . ARG A 1 96 ? 6.570 -15.985 -18.979 1.00 61.00 96 ARG A CA 1
ATOM 758 C C . ARG A 1 96 ? 5.198 -15.332 -18.937 1.00 61.00 96 ARG A C 1
ATOM 760 O O . ARG A 1 96 ? 4.369 -15.588 -19.810 1.00 61.00 96 ARG A O 1
ATOM 767 N N . GLN A 1 97 ? 4.949 -14.540 -17.904 1.00 65.12 97 GLN A N 1
ATOM 768 C CA . GLN A 1 97 ? 3.744 -13.737 -17.837 1.00 65.12 97 GLN A CA 1
ATOM 769 C C . GLN A 1 97 ? 3.776 -12.807 -19.055 1.00 65.12 97 GLN A C 1
ATOM 771 O O . GLN A 1 97 ? 4.704 -12.013 -19.205 1.00 65.12 97 GLN A O 1
ATOM 776 N N . SER A 1 98 ? 2.843 -12.996 -19.990 1.00 78.62 98 SER A N 1
ATOM 777 C CA . SER A 1 98 ? 2.784 -12.155 -21.183 1.00 78.62 98 SER A CA 1
ATOM 778 C C . SER A 1 98 ? 2.414 -10.753 -20.739 1.00 78.62 98 SER A C 1
ATOM 780 O O . SER A 1 98 ? 1.380 -10.566 -20.094 1.00 78.62 98 SER A O 1
ATOM 782 N N . LEU A 1 99 ? 3.242 -9.777 -21.098 1.00 86.06 99 LEU A N 1
ATOM 783 C CA . LEU A 1 99 ? 2.864 -8.383 -20.946 1.00 86.06 99 LEU A CA 1
ATOM 784 C C . LEU A 1 99 ? 1.637 -8.093 -21.820 1.00 86.06 99 LEU A C 1
ATOM 786 O O . LEU A 1 99 ? 1.454 -8.745 -22.858 1.00 86.06 99 LEU A O 1
ATOM 790 N N . PRO A 1 100 ? 0.776 -7.153 -21.402 1.00 89.38 100 PRO A N 1
ATOM 791 C CA . PRO A 1 100 ? -0.282 -6.672 -22.270 1.00 89.38 100 PRO A CA 1
ATOM 792 C C . PRO A 1 100 ? 0.314 -6.004 -23.522 1.00 89.38 100 PRO A C 1
ATOM 794 O O . PRO A 1 100 ? 1.473 -5.584 -23.501 1.00 89.38 100 PRO A O 1
ATOM 797 N N . PRO A 1 101 ? -0.466 -5.870 -24.609 1.00 91.94 101 PRO A N 1
ATOM 798 C CA . PRO A 1 101 ? -0.022 -5.147 -25.793 1.00 91.94 101 PRO A CA 1
ATOM 799 C C . PRO A 1 101 ? 0.439 -3.727 -25.447 1.00 91.94 101 PRO A C 1
ATOM 801 O O . PRO A 1 101 ? -0.267 -2.995 -24.748 1.00 91.94 101 PRO A O 1
ATOM 804 N N . PHE A 1 102 ? 1.608 -3.343 -25.957 1.00 95.25 102 PHE A N 1
ATOM 805 C CA . PHE A 1 102 ? 2.129 -1.990 -25.805 1.00 95.25 102 PHE A CA 1
ATOM 806 C C . PHE A 1 102 ? 1.185 -0.950 -26.416 1.00 95.25 102 PHE A C 1
ATOM 808 O O . PHE A 1 102 ? 0.599 -1.157 -27.481 1.00 95.25 102 PHE A O 1
ATOM 815 N N . THR A 1 103 ? 1.088 0.202 -25.759 1.00 96.44 103 THR A N 1
ATOM 816 C CA . THR A 1 103 ? 0.442 1.397 -26.301 1.00 96.44 103 THR A CA 1
ATOM 817 C C . THR A 1 103 ? 1.211 2.644 -25.879 1.00 96.44 103 THR A C 1
ATOM 819 O O . THR A 1 103 ? 1.723 2.722 -24.761 1.00 96.44 103 THR A O 1
ATOM 822 N N . GLU A 1 104 ? 1.307 3.627 -26.776 1.00 96.31 104 GLU A N 1
ATOM 823 C CA . GLU A 1 104 ? 2.009 4.886 -26.500 1.00 96.31 104 GLU A CA 1
ATOM 824 C C . GLU A 1 104 ? 1.268 5.764 -25.485 1.00 96.31 104 GLU A C 1
ATOM 826 O O . GLU A 1 104 ? 1.913 6.531 -24.770 1.00 96.31 104 GLU A O 1
ATOM 831 N N . ASP A 1 105 ? -0.059 5.626 -25.378 1.00 96.81 105 ASP A N 1
ATOM 832 C CA . ASP A 1 105 ? -0.842 6.338 -24.370 1.00 96.81 105 ASP A CA 1
ATOM 833 C C . ASP A 1 105 ? -0.531 5.779 -22.980 1.00 96.81 105 ASP A C 1
ATOM 835 O O . ASP A 1 105 ? -0.798 4.620 -22.652 1.00 96.81 105 ASP A O 1
ATOM 839 N N . TYR A 1 106 ? 0.037 6.638 -22.147 1.00 95.25 106 TYR A N 1
ATOM 840 C CA . TYR A 1 106 ? 0.555 6.269 -20.844 1.00 95.25 106 TYR A CA 1
ATOM 841 C C . TYR A 1 106 ? -0.514 5.826 -19.836 1.00 95.25 106 TYR A C 1
ATOM 843 O O . TYR A 1 106 ? -0.288 4.897 -19.053 1.00 95.25 106 TYR A O 1
ATOM 851 N N . ASN A 1 107 ? -1.699 6.436 -19.881 1.00 94.19 107 ASN A N 1
ATOM 852 C CA . ASN A 1 107 ? -2.806 6.097 -18.990 1.00 94.19 107 ASN A CA 1
ATOM 853 C C . ASN A 1 107 ? -3.552 4.859 -19.490 1.00 94.19 107 ASN A C 1
ATOM 855 O O . ASN A 1 107 ? -3.972 4.013 -18.697 1.00 94.19 107 ASN A O 1
ATOM 859 N N . GLN A 1 108 ? -3.691 4.711 -20.807 1.00 95.94 108 GLN A N 1
ATOM 860 C CA . GLN A 1 108 ? -4.251 3.503 -21.397 1.00 95.94 108 GLN A CA 1
ATOM 861 C C . GLN A 1 108 ? -3.351 2.293 -21.142 1.00 95.94 108 GLN A C 1
ATOM 863 O O . GLN A 1 108 ? -3.860 1.220 -20.809 1.00 95.94 108 GLN A O 1
ATOM 868 N N . TYR A 1 109 ? -2.028 2.464 -21.210 1.00 96.12 109 TYR A N 1
ATOM 869 C CA . TYR A 1 109 ? -1.098 1.389 -20.887 1.00 96.12 109 TYR A CA 1
ATOM 870 C C . TYR A 1 109 ? -1.179 0.988 -19.411 1.00 96.12 109 TYR A C 1
ATOM 872 O O . TYR A 1 109 ? -1.237 -0.202 -19.114 1.00 96.12 109 TYR A O 1
ATOM 880 N N . ALA A 1 110 ? -1.308 1.948 -18.485 1.00 93.94 110 ALA A N 1
ATOM 881 C CA . ALA A 1 110 ? -1.571 1.652 -17.072 1.00 93.94 110 ALA A CA 1
ATOM 882 C C . ALA A 1 110 ? -2.824 0.785 -16.868 1.00 93.94 110 ALA A C 1
AT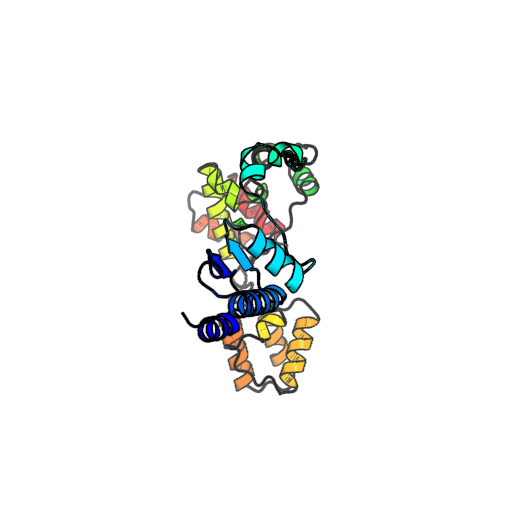OM 884 O O . ALA A 1 110 ? -2.786 -0.186 -16.111 1.00 93.94 110 ALA A O 1
ATOM 885 N N . LYS A 1 111 ? -3.921 1.097 -17.573 1.00 94.81 111 LYS A N 1
ATOM 886 C CA . LYS A 1 111 ? -5.165 0.311 -17.510 1.00 94.81 111 LYS A CA 1
ATOM 887 C C . LYS A 1 111 ? -4.958 -1.120 -18.005 1.00 94.81 111 LYS A C 1
ATOM 889 O O . LYS A 1 111 ? -5.402 -2.059 -17.350 1.00 94.81 111 LYS A O 1
ATOM 894 N N . LEU A 1 112 ? -4.258 -1.296 -19.127 1.00 95.44 112 LEU A N 1
ATOM 895 C CA . LEU A 1 112 ? -3.931 -2.621 -19.668 1.00 95.44 112 LEU A CA 1
ATOM 896 C C . LEU A 1 112 ? -3.032 -3.424 -18.716 1.00 95.44 112 LEU A C 1
ATOM 898 O O . LEU A 1 112 ? -3.242 -4.622 -18.530 1.00 95.44 112 LEU A O 1
ATOM 902 N N . CYS A 1 113 ? -2.084 -2.748 -18.067 1.00 93.50 113 CYS A N 1
ATOM 903 C CA . CYS A 1 113 ? -1.211 -3.305 -17.035 1.00 93.50 113 CYS A CA 1
ATOM 904 C C . CYS A 1 113 ? -1.906 -3.505 -15.679 1.00 93.50 113 CYS A C 1
ATOM 906 O O . CYS A 1 113 ? -1.279 -4.039 -14.767 1.00 93.50 113 CYS A O 1
ATOM 908 N N . LYS A 1 114 ? -3.180 -3.106 -15.538 1.00 93.69 114 LYS A N 1
ATOM 909 C CA . LYS A 1 114 ? -3.960 -3.177 -14.292 1.00 93.69 114 LYS A CA 1
ATOM 910 C C . LYS A 1 114 ? -3.252 -2.505 -13.110 1.00 93.69 114 LYS A C 1
ATOM 912 O O . LYS A 1 114 ? -3.224 -3.048 -12.008 1.00 93.69 114 LYS A O 1
ATOM 917 N N . VAL A 1 115 ? -2.662 -1.333 -13.347 1.00 94.56 115 VAL A N 1
ATOM 918 C CA . VAL A 1 115 ? -2.039 -0.528 -12.288 1.00 94.56 115 VAL A CA 1
ATOM 919 C C . VAL A 1 115 ? -3.106 -0.153 -11.257 1.00 94.56 115 VAL A C 1
ATOM 921 O O . VAL A 1 115 ? -4.121 0.449 -11.603 1.00 94.56 115 VAL A O 1
ATOM 924 N N . SER A 1 116 ? -2.891 -0.546 -10.001 1.00 92.56 116 SER A N 1
ATOM 925 C CA . SER A 1 116 ? -3.774 -0.220 -8.880 1.00 92.56 116 SER A CA 1
ATOM 926 C C . SER A 1 116 ? -3.549 1.207 -8.393 1.00 92.56 116 SER A C 1
ATOM 928 O O . SER A 1 116 ? -2.411 1.682 -8.382 1.00 92.56 116 SER A O 1
ATOM 930 N N . SER A 1 117 ? -4.616 1.845 -7.905 1.00 92.19 117 SER A N 1
ATOM 931 C CA . SER A 1 117 ? -4.509 3.096 -7.153 1.00 92.19 117 SER A CA 1
ATOM 932 C C . SER A 1 117 ? -3.608 2.923 -5.923 1.00 92.19 117 SER A C 1
ATOM 934 O O . SER A 1 117 ? -3.510 1.815 -5.378 1.00 92.19 117 SER A O 1
ATOM 936 N N . PRO A 1 118 ? -2.930 3.989 -5.472 1.00 93.75 118 PRO A N 1
ATOM 937 C CA . PRO A 1 118 ? -2.018 3.897 -4.354 1.00 93.75 118 PRO A CA 1
ATOM 938 C C . PRO A 1 118 ? -2.795 3.848 -3.037 1.00 93.75 118 PRO A C 1
ATOM 940 O O . PRO A 1 118 ? -3.756 4.585 -2.840 1.00 93.75 118 PRO A O 1
ATOM 943 N N . ASN A 1 119 ? -2.332 3.023 -2.101 1.00 91.19 119 ASN A N 1
ATOM 944 C CA . ASN A 1 119 ? -2.759 3.109 -0.709 1.00 91.19 119 ASN A CA 1
ATOM 945 C C . ASN A 1 119 ? -1.869 4.136 0.010 1.00 91.19 119 ASN A C 1
ATOM 947 O O . ASN A 1 119 ? -0.653 3.939 0.093 1.00 91.19 119 ASN A O 1
ATOM 951 N N . LEU A 1 120 ? -2.465 5.206 0.550 1.00 93.44 120 LEU A N 1
ATOM 952 C CA . LEU A 1 120 ? -1.750 6.274 1.261 1.00 93.44 120 LEU A CA 1
ATOM 953 C C . LEU A 1 120 ? -0.865 5.736 2.396 1.00 93.44 120 LEU A C 1
ATOM 955 O O . LEU A 1 120 ? 0.262 6.199 2.585 1.00 93.44 120 LEU A O 1
ATOM 959 N N . HIS A 1 121 ? -1.346 4.733 3.129 1.00 92.19 121 HIS A N 1
ATOM 960 C CA . HIS A 1 121 ? -0.638 4.118 4.258 1.00 92.19 121 HIS A CA 1
ATOM 961 C C . HIS A 1 121 ? 0.158 2.867 3.871 1.00 92.19 121 HIS A C 1
ATOM 963 O O . HIS A 1 121 ? 0.913 2.336 4.684 1.00 92.19 121 HIS A O 1
ATOM 969 N N . GLY A 1 122 ? 0.058 2.438 2.611 1.00 92.19 122 GLY A N 1
ATOM 970 C CA . GLY A 1 122 ? 0.879 1.376 2.035 1.00 92.19 122 GLY A CA 1
ATOM 971 C C . GLY A 1 122 ? 2.323 1.816 1.783 1.00 92.19 122 GLY A C 1
ATOM 972 O O . GLY A 1 122 ? 2.668 3.001 1.840 1.00 92.19 122 GLY A O 1
ATOM 973 N N . ARG A 1 123 ? 3.201 0.853 1.488 1.00 94.81 123 ARG A N 1
ATOM 974 C CA . ARG A 1 123 ? 4.612 1.137 1.195 1.00 94.81 123 ARG A CA 1
ATOM 975 C C . ARG A 1 123 ? 4.769 1.618 -0.245 1.00 94.81 123 ARG A C 1
ATOM 977 O O . ARG A 1 123 ? 4.341 0.934 -1.169 1.00 94.81 123 ARG A O 1
ATOM 984 N N . VAL A 1 124 ? 5.496 2.719 -0.458 1.00 96.38 124 VAL A N 1
ATOM 985 C CA . VAL A 1 124 ? 5.825 3.202 -1.817 1.00 96.38 124 VAL A CA 1
ATOM 986 C C . VAL A 1 124 ? 6.508 2.117 -2.654 1.00 96.38 124 VAL A C 1
ATOM 988 O O . VAL A 1 124 ? 6.244 1.994 -3.843 1.00 96.38 124 VAL A O 1
ATOM 991 N N . GLY A 1 125 ? 7.338 1.274 -2.033 1.00 96.44 125 GLY A N 1
ATOM 992 C CA . GLY A 1 125 ? 8.014 0.159 -2.704 1.00 96.44 125 GLY A CA 1
ATOM 993 C C . GLY A 1 125 ? 7.091 -0.889 -3.334 1.00 96.44 125 GLY A C 1
ATOM 994 O O . GLY A 1 125 ? 7.527 -1.570 -4.261 1.00 96.44 125 GLY A O 1
ATOM 995 N N . GLU A 1 126 ? 5.849 -1.007 -2.862 1.00 96.00 126 GLU A N 1
ATOM 996 C CA . GLU A 1 126 ? 4.848 -1.967 -3.351 1.00 96.00 126 GLU A CA 1
ATOM 997 C C . GLU A 1 126 ? 4.000 -1.398 -4.496 1.00 96.00 126 GLU A C 1
ATOM 999 O O . GLU A 1 126 ? 3.355 -2.157 -5.218 1.00 96.00 126 GLU A O 1
ATOM 1004 N N . LEU A 1 127 ? 4.034 -0.077 -4.704 1.00 96.69 127 LEU A N 1
ATOM 1005 C CA . LEU A 1 127 ? 3.354 0.569 -5.823 1.00 96.69 127 LEU A CA 1
ATOM 1006 C C . LEU A 1 127 ? 3.913 0.072 -7.158 1.00 96.69 127 LEU A C 1
ATOM 1008 O O . LEU A 1 127 ? 5.084 -0.297 -7.265 1.00 96.69 127 LEU A O 1
ATOM 1012 N N . SER A 1 128 ? 3.084 0.105 -8.202 1.00 97.31 128 SER A N 1
ATOM 1013 C CA . SER A 1 128 ? 3.521 -0.228 -9.559 1.00 97.31 128 SER A CA 1
ATOM 1014 C C . SER A 1 128 ? 4.647 0.698 -10.023 1.00 97.31 128 SER A C 1
ATOM 1016 O O . SER A 1 128 ? 4.564 1.913 -9.844 1.00 97.31 128 SER A O 1
ATOM 1018 N N . SER A 1 129 ? 5.650 0.153 -10.718 1.00 97.12 129 SER A N 1
ATOM 1019 C CA . SER A 1 129 ? 6.741 0.925 -11.331 1.00 97.12 129 SER A CA 1
ATOM 1020 C C . SER A 1 129 ? 6.254 2.022 -12.285 1.00 97.12 129 SER A C 1
ATOM 1022 O O . SER A 1 129 ? 6.985 2.988 -12.521 1.00 97.12 129 SER A O 1
ATOM 1024 N N . TRP A 1 130 ? 4.998 1.941 -12.746 1.00 97.69 130 TRP A N 1
ATOM 1025 C CA . TRP A 1 130 ? 4.296 3.025 -13.428 1.00 97.69 130 TRP A CA 1
ATOM 1026 C C . TRP A 1 130 ? 4.456 4.354 -12.690 1.00 97.69 130 TRP A C 1
ATOM 1028 O O . TRP A 1 130 ? 4.874 5.317 -13.317 1.00 97.69 130 TRP A O 1
ATOM 1038 N N . TYR A 1 131 ? 4.287 4.405 -11.365 1.00 97.44 131 TYR A N 1
ATOM 1039 C CA . TYR A 1 131 ? 4.378 5.660 -10.610 1.00 97.44 131 TYR A CA 1
ATOM 1040 C C . TYR A 1 131 ? 5.731 6.371 -10.733 1.00 97.44 131 TYR A C 1
ATOM 1042 O O . TYR A 1 131 ? 5.758 7.588 -10.592 1.00 97.44 131 TYR A O 1
ATOM 1050 N N . LEU A 1 132 ? 6.823 5.675 -11.074 1.00 97.69 132 LEU A N 1
ATOM 1051 C CA . LEU A 1 132 ? 8.138 6.292 -11.301 1.00 97.69 132 LEU A CA 1
ATOM 1052 C C . LEU A 1 132 ? 8.454 6.570 -12.776 1.00 97.69 132 LEU A C 1
ATOM 1054 O O . LEU A 1 132 ? 9.482 7.176 -13.066 1.00 97.69 132 LEU A O 1
ATOM 1058 N N . CYS A 1 133 ? 7.632 6.108 -13.715 1.00 97.50 133 CYS A N 1
ATOM 1059 C CA . CYS A 1 133 ? 7.864 6.288 -15.149 1.00 97.50 133 CYS A CA 1
ATOM 1060 C C . CYS A 1 133 ? 7.221 7.582 -15.657 1.00 97.50 133 CYS A C 1
ATOM 1062 O O . CYS A 1 133 ? 6.233 8.050 -15.099 1.00 97.50 133 CYS A O 1
ATOM 1064 N N . ILE A 1 134 ? 7.727 8.142 -16.750 1.00 96.38 134 ILE A N 1
ATOM 1065 C CA . ILE A 1 134 ? 7.086 9.285 -17.434 1.00 96.38 134 ILE A CA 1
ATOM 1066 C C . ILE A 1 134 ? 6.436 8.912 -18.768 1.00 96.38 134 ILE A C 1
ATOM 1068 O O . ILE A 1 134 ? 5.714 9.713 -19.351 1.00 96.38 134 ILE A O 1
ATOM 1072 N N . SER A 1 135 ? 6.686 7.700 -19.266 1.00 97.00 135 SER A N 1
ATOM 1073 C CA . SER A 1 135 ? 6.155 7.232 -20.545 1.00 97.00 135 SER A CA 1
ATOM 1074 C C . SER A 1 135 ? 5.899 5.727 -20.543 1.00 97.00 135 SER A C 1
ATOM 1076 O O . SER A 1 135 ? 6.470 4.984 -19.737 1.00 97.00 135 SER A O 1
ATOM 1078 N N . SER A 1 136 ? 5.075 5.255 -21.486 1.00 97.31 136 SER A N 1
ATOM 1079 C CA . SER A 1 136 ? 4.797 3.822 -21.647 1.00 97.31 136 SER A CA 1
ATOM 1080 C C . SER A 1 136 ? 6.049 3.031 -22.001 1.00 97.31 136 SER A C 1
ATOM 1082 O O . SER A 1 136 ? 6.175 1.883 -21.590 1.00 97.31 136 SER A O 1
ATOM 1084 N N . LYS A 1 137 ? 6.994 3.650 -22.724 1.00 97.19 137 LYS A N 1
ATOM 1085 C CA . LYS A 1 137 ? 8.268 3.028 -23.112 1.00 97.19 137 LYS A CA 1
ATOM 1086 C C . LYS A 1 137 ? 9.152 2.755 -21.898 1.00 97.19 137 LYS A C 1
ATOM 1088 O O . LYS A 1 137 ? 9.732 1.679 -21.799 1.00 97.19 137 LYS A O 1
ATOM 1093 N N . GLU A 1 138 ? 9.222 3.698 -20.954 1.00 96.81 138 GLU A N 1
ATOM 1094 C CA . GLU A 1 138 ? 9.927 3.473 -19.684 1.00 96.81 138 GLU A CA 1
ATOM 1095 C C . GLU A 1 138 ? 9.291 2.328 -18.893 1.00 96.81 138 GLU A C 1
ATOM 1097 O O . GLU A 1 138 ? 10.000 1.446 -18.411 1.00 96.81 138 GLU A O 1
ATOM 1102 N N . LEU A 1 139 ? 7.957 2.311 -18.807 1.00 96.81 139 LEU A N 1
ATOM 1103 C CA . LEU A 1 139 ? 7.241 1.250 -18.106 1.00 96.81 139 LEU A CA 1
ATOM 1104 C C . LEU A 1 139 ? 7.472 -0.115 -18.769 1.00 96.81 139 LEU A C 1
ATOM 1106 O O . LEU A 1 139 ? 7.803 -1.078 -18.085 1.00 96.81 139 LEU A O 1
ATOM 1110 N N . GLU A 1 140 ? 7.341 -0.217 -20.091 1.00 96.31 140 GLU A N 1
ATOM 1111 C CA . GLU A 1 140 ? 7.561 -1.470 -20.819 1.00 96.31 140 GLU A CA 1
ATOM 1112 C C . GLU A 1 140 ? 9.002 -1.983 -20.668 1.00 96.31 140 GLU A C 1
ATOM 1114 O O . GLU A 1 140 ? 9.217 -3.183 -20.472 1.00 96.31 140 GLU A O 1
ATOM 1119 N N . ALA A 1 141 ? 9.995 -1.090 -20.670 1.00 95.56 141 ALA A N 1
ATOM 1120 C CA . ALA A 1 141 ? 11.389 -1.454 -20.429 1.00 95.56 141 ALA A CA 1
ATOM 1121 C C . ALA A 1 141 ? 11.608 -2.061 -19.029 1.00 95.56 141 ALA A C 1
ATOM 1123 O O . ALA A 1 141 ? 12.414 -2.980 -18.875 1.00 95.56 141 ALA A O 1
ATOM 1124 N N . LEU A 1 142 ? 10.884 -1.591 -18.009 1.00 95.88 142 LEU A N 1
ATOM 1125 C CA . LEU A 1 142 ? 10.924 -2.177 -16.666 1.00 95.88 142 LEU A CA 1
ATOM 1126 C C . LEU A 1 142 ? 10.156 -3.503 -16.597 1.00 95.88 142 LEU A C 1
ATOM 1128 O O . LEU A 1 142 ? 10.680 -4.501 -16.097 1.00 95.88 142 LEU A O 1
ATOM 1132 N N . LEU A 1 143 ? 8.940 -3.542 -17.142 1.00 94.44 143 LEU A N 1
ATOM 1133 C CA . LEU A 1 143 ? 8.078 -4.723 -17.101 1.00 94.44 143 LEU A CA 1
ATOM 1134 C C . LEU A 1 143 ? 8.666 -5.906 -17.880 1.00 94.44 143 LEU A C 1
ATOM 1136 O O . LEU A 1 143 ? 8.600 -7.040 -17.410 1.00 94.44 143 LEU A O 1
ATOM 1140 N N . SER A 1 144 ? 9.314 -5.658 -19.022 1.00 92.44 144 SER A N 1
ATOM 1141 C CA . SER A 1 144 ? 9.998 -6.699 -19.813 1.00 92.44 144 SER A CA 1
ATOM 1142 C C . SER A 1 144 ? 11.170 -7.352 -19.072 1.00 92.44 144 SER A C 1
ATOM 1144 O O . SER A 1 144 ? 11.561 -8.474 -19.397 1.00 92.44 144 SER A O 1
ATOM 1146 N N . ARG A 1 145 ? 11.691 -6.685 -18.035 1.00 91.38 145 ARG A N 1
ATOM 1147 C CA . ARG A 1 145 ? 12.731 -7.185 -17.124 1.00 91.38 145 ARG A CA 1
ATOM 1148 C C . ARG A 1 145 ? 12.166 -7.764 -15.820 1.00 91.38 145 ARG A C 1
ATOM 1150 O O . ARG A 1 145 ? 12.945 -8.172 -14.965 1.00 91.38 145 ARG A O 1
ATOM 1157 N N . GLY A 1 146 ? 10.841 -7.796 -15.653 1.00 90.81 146 GLY A N 1
ATOM 1158 C CA . GLY A 1 146 ? 10.177 -8.265 -14.432 1.00 90.81 146 GLY A CA 1
ATOM 1159 C C . GLY A 1 146 ? 10.197 -7.266 -13.268 1.00 90.81 146 GLY A C 1
ATOM 1160 O O . GLY A 1 146 ? 9.994 -7.667 -12.126 1.00 90.81 146 GLY A O 1
ATOM 1161 N N . LEU A 1 147 ? 10.451 -5.980 -13.535 1.00 94.81 147 LEU A N 1
ATOM 1162 C CA . LEU A 1 147 ? 10.517 -4.918 -12.526 1.00 94.81 147 LEU A CA 1
ATOM 1163 C C . LEU A 1 147 ? 9.162 -4.199 -12.436 1.00 94.81 147 LEU A C 1
ATOM 1165 O O . LEU A 1 147 ? 8.961 -3.107 -12.975 1.00 94.81 147 LEU A O 1
ATOM 1169 N N . SER A 1 148 ? 8.194 -4.854 -11.797 1.00 94.56 148 SER A N 1
ATOM 1170 C CA . SER A 1 148 ? 6.805 -4.392 -11.727 1.00 94.56 148 SER A CA 1
ATOM 1171 C C . SER A 1 148 ? 6.532 -3.379 -10.620 1.00 94.56 148 SER A C 1
ATOM 1173 O O . SER A 1 148 ? 5.504 -2.707 -10.687 1.00 94.56 148 SER A O 1
ATOM 1175 N N . THR A 1 149 ? 7.411 -3.247 -9.621 1.00 97.19 149 THR A N 1
ATOM 1176 C CA . THR A 1 149 ? 7.195 -2.339 -8.482 1.00 97.19 149 THR A CA 1
ATOM 1177 C C . THR A 1 149 ? 8.194 -1.184 -8.424 1.00 97.19 149 THR A C 1
ATOM 1179 O O . THR A 1 149 ? 9.313 -1.275 -8.933 1.00 97.19 149 THR A O 1
ATOM 1182 N N . CYS A 1 150 ? 7.819 -0.083 -7.768 1.00 97.62 150 CYS A N 1
ATOM 1183 C CA . CYS A 1 150 ? 8.697 1.059 -7.513 1.00 97.62 150 CYS A CA 1
ATOM 1184 C C . CYS A 1 150 ? 9.948 0.653 -6.724 1.00 97.62 150 CYS A C 1
ATOM 1186 O O . CYS A 1 150 ? 11.040 1.139 -7.012 1.00 97.62 150 CYS A O 1
ATOM 1188 N N . GLY A 1 151 ? 9.798 -0.265 -5.762 1.00 96.44 151 GLY A N 1
ATOM 1189 C CA . GLY A 1 151 ? 10.906 -0.774 -4.955 1.00 96.44 151 GLY A CA 1
ATOM 1190 C C . GLY A 1 151 ? 11.935 -1.563 -5.766 1.00 96.44 151 GLY A C 1
ATOM 1191 O O . GLY A 1 151 ? 13.102 -1.568 -5.402 1.00 96.44 151 GLY A O 1
ATOM 1192 N N . GLN A 1 152 ? 11.525 -2.185 -6.874 1.00 95.75 152 GLN A N 1
ATOM 1193 C CA . GLN A 1 152 ? 12.433 -2.831 -7.825 1.00 95.75 152 GLN A CA 1
ATOM 1194 C C . GLN A 1 152 ? 13.013 -1.824 -8.824 1.00 95.75 152 GLN A C 1
ATOM 1196 O O . GLN A 1 152 ? 14.197 -1.863 -9.141 1.00 95.75 152 GLN A O 1
ATOM 1201 N N . ALA A 1 153 ? 12.180 -0.907 -9.321 1.00 96.44 153 ALA A N 1
ATOM 1202 C CA . ALA A 1 153 ? 12.579 0.091 -10.307 1.00 96.44 153 ALA A CA 1
ATOM 1203 C C . ALA A 1 153 ? 13.656 1.053 -9.779 1.00 96.44 153 ALA A C 1
ATOM 1205 O O . ALA A 1 153 ? 14.550 1.429 -10.534 1.00 96.44 153 ALA A O 1
ATOM 1206 N N . LYS A 1 154 ? 13.622 1.411 -8.486 1.00 97.00 154 LYS A N 1
ATOM 1207 C CA . LYS A 1 154 ? 14.626 2.300 -7.872 1.00 97.00 154 LYS A CA 1
ATOM 1208 C C . LYS A 1 154 ? 16.058 1.755 -7.937 1.00 97.00 154 LYS A C 1
ATOM 1210 O O . LYS A 1 154 ? 16.992 2.543 -7.923 1.00 97.00 154 LYS A O 1
ATOM 1215 N N . GLU A 1 155 ? 16.221 0.434 -8.032 1.00 96.38 155 GLU A N 1
ATOM 1216 C CA . GLU A 1 155 ? 17.528 -0.237 -8.085 1.00 96.38 155 GLU A CA 1
ATOM 1217 C C . GLU A 1 155 ? 18.146 -0.226 -9.495 1.00 96.38 155 GLU A C 1
ATOM 1219 O O . GLU A 1 155 ? 19.248 -0.728 -9.701 1.00 96.38 155 GLU A O 1
ATOM 1224 N N . VAL A 1 156 ? 17.439 0.311 -10.498 1.00 95.19 156 VAL A N 1
ATOM 1225 C CA . VAL A 1 156 ? 17.907 0.317 -11.891 1.00 95.19 156 VAL A CA 1
ATOM 1226 C C . VAL A 1 156 ? 18.944 1.405 -12.142 1.00 95.19 156 VAL A C 1
ATOM 1228 O O . VAL A 1 156 ? 19.988 1.122 -12.727 1.00 95.19 156 VAL A O 1
ATOM 1231 N N . ASP A 1 157 ? 18.637 2.647 -11.762 1.00 94.62 157 ASP A N 1
ATOM 1232 C CA . ASP A 1 157 ? 19.494 3.811 -11.986 1.00 94.62 157 ASP A CA 1
ATOM 1233 C C . ASP A 1 157 ? 19.157 4.972 -11.025 1.00 94.62 157 ASP A C 1
ATOM 1235 O O . ASP A 1 157 ? 18.128 4.981 -10.342 1.00 94.62 157 ASP A O 1
ATOM 1239 N N . ALA A 1 158 ? 20.030 5.985 -11.001 1.00 96.06 158 ALA A N 1
ATOM 1240 C CA . ALA A 1 158 ? 19.908 7.148 -10.120 1.00 96.06 158 ALA A CA 1
ATOM 1241 C C . ALA A 1 158 ? 18.628 7.974 -10.354 1.00 96.06 158 ALA A C 1
ATOM 1243 O O . ALA A 1 158 ? 18.135 8.628 -9.434 1.00 96.06 158 ALA A O 1
ATOM 1244 N N . ARG A 1 159 ? 18.062 7.947 -11.566 1.00 95.75 159 ARG A N 1
ATOM 1245 C CA . ARG A 1 159 ? 16.833 8.680 -11.890 1.00 95.75 159 ARG A CA 1
ATOM 1246 C C . ARG A 1 159 ? 15.633 8.028 -11.208 1.00 95.75 159 ARG A C 1
ATOM 1248 O O . ARG A 1 159 ? 14.848 8.736 -10.578 1.00 95.75 159 ARG A O 1
ATOM 1255 N N . TYR A 1 160 ? 15.498 6.702 -11.275 1.00 97.00 160 TYR A N 1
ATOM 1256 C CA . TYR A 1 160 ? 14.430 6.007 -10.546 1.00 97.00 160 TYR A CA 1
ATOM 1257 C C . TYR A 1 160 ? 14.610 6.107 -9.032 1.00 97.00 160 TYR A C 1
ATOM 1259 O O . TYR A 1 160 ? 13.624 6.293 -8.320 1.00 97.00 160 TYR A O 1
ATOM 1267 N N . GLN A 1 161 ? 15.851 6.057 -8.542 1.00 97.50 161 GLN A N 1
ATOM 1268 C CA . GLN A 1 161 ? 16.156 6.264 -7.127 1.00 97.50 161 GLN A CA 1
ATOM 1269 C C . GLN A 1 161 ? 15.713 7.653 -6.641 1.00 97.50 161 GLN A C 1
ATOM 1271 O O . GLN A 1 161 ? 15.060 7.764 -5.602 1.00 97.50 161 GLN A O 1
ATOM 1276 N N . ARG A 1 162 ? 15.999 8.709 -7.414 1.00 96.69 162 ARG A N 1
ATOM 1277 C CA . ARG A 1 162 ? 15.565 10.079 -7.102 1.00 96.69 162 ARG A CA 1
ATOM 1278 C C . ARG A 1 162 ? 14.042 10.204 -7.089 1.00 96.69 162 ARG A C 1
ATOM 1280 O O . ARG A 1 162 ? 13.480 10.704 -6.118 1.00 96.69 162 ARG A O 1
ATOM 1287 N N . ARG A 1 163 ? 13.370 9.720 -8.142 1.00 97.75 163 ARG A N 1
ATOM 1288 C CA . ARG A 1 163 ? 11.898 9.733 -8.240 1.00 97.75 163 ARG A CA 1
ATOM 1289 C C . ARG A 1 163 ? 11.253 8.969 -7.079 1.00 97.75 163 ARG A C 1
ATOM 1291 O O . ARG A 1 163 ? 10.258 9.430 -6.53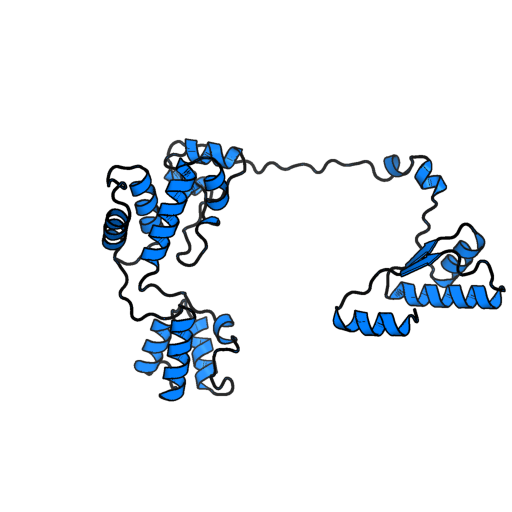2 1.00 97.75 163 ARG A O 1
ATOM 1298 N N . PHE A 1 164 ? 11.837 7.842 -6.667 1.00 98.19 164 PHE A N 1
ATOM 1299 C CA . PHE A 1 164 ? 11.373 7.060 -5.520 1.00 98.19 164 PHE A CA 1
ATOM 1300 C C . PHE A 1 164 ? 11.452 7.850 -4.208 1.00 98.19 164 PHE A C 1
ATOM 1302 O O . PHE A 1 164 ? 10.463 7.912 -3.484 1.00 98.19 164 PHE A O 1
ATOM 1309 N N . GLY A 1 165 ? 12.587 8.500 -3.927 1.00 97.69 165 GLY A N 1
ATOM 1310 C CA . GLY A 1 165 ? 12.748 9.312 -2.715 1.00 97.69 165 GLY A CA 1
ATOM 1311 C C . GLY A 1 165 ? 11.773 10.494 -2.654 1.00 97.69 165 GLY A C 1
ATOM 1312 O O . GLY A 1 165 ? 11.181 10.758 -1.608 1.00 97.69 165 GLY A O 1
ATOM 1313 N N . LEU A 1 166 ? 11.536 11.161 -3.788 1.00 97.88 166 LEU A N 1
ATOM 1314 C CA . LEU A 1 166 ? 10.538 12.232 -3.882 1.00 97.88 166 LEU A CA 1
ATOM 1315 C C . LEU A 1 166 ? 9.110 11.715 -3.680 1.00 97.88 166 LEU A C 1
ATOM 1317 O O . LEU A 1 166 ? 8.305 12.376 -3.026 1.00 97.88 166 LEU A O 1
ATOM 1321 N N . LEU A 1 167 ? 8.798 10.522 -4.187 1.00 97.69 167 LEU A N 1
ATOM 1322 C CA . LEU A 1 167 ? 7.500 9.884 -3.992 1.00 97.69 167 LEU A CA 1
ATOM 1323 C C . LEU A 1 167 ? 7.267 9.494 -2.521 1.00 97.69 167 LEU A C 1
ATOM 1325 O O . LEU A 1 167 ? 6.181 9.729 -1.995 1.00 97.69 167 LEU A O 1
ATOM 1329 N N . GLU A 1 168 ? 8.288 8.977 -1.825 1.00 98.00 168 GLU A N 1
ATOM 1330 C CA . GLU A 1 168 ? 8.239 8.734 -0.373 1.00 98.00 168 GLU A CA 1
ATOM 1331 C C . GLU A 1 168 ? 8.035 10.024 0.421 1.00 98.00 168 GLU A C 1
ATOM 1333 O O . GLU A 1 168 ? 7.243 10.057 1.366 1.00 98.00 168 GLU A O 1
ATOM 1338 N N . HIS A 1 169 ? 8.714 11.101 0.030 1.00 97.88 169 HIS A N 1
ATOM 1339 C CA . HIS A 1 169 ? 8.529 12.397 0.664 1.00 97.88 169 HIS A CA 1
ATOM 1340 C C . HIS A 1 169 ? 7.107 12.935 0.432 1.00 97.88 169 HIS A C 1
ATOM 1342 O O . HIS A 1 169 ? 6.418 13.308 1.381 1.00 97.88 169 HIS A O 1
ATOM 1348 N N . THR A 1 170 ? 6.618 12.858 -0.804 1.00 97.88 170 THR A N 1
ATOM 1349 C CA . THR A 1 170 ? 5.248 13.246 -1.165 1.00 97.88 170 THR A CA 1
ATOM 1350 C C . THR A 1 170 ? 4.216 12.462 -0.354 1.00 97.88 170 THR A C 1
ATOM 1352 O O . THR A 1 170 ? 3.287 13.052 0.192 1.00 97.88 170 THR A O 1
ATOM 1355 N N . GLN A 1 171 ? 4.384 11.140 -0.216 1.00 97.38 171 GLN A N 1
ATOM 1356 C CA . GLN A 1 171 ? 3.498 10.307 0.602 1.00 97.38 171 GLN A CA 1
ATOM 1357 C C . GLN A 1 171 ? 3.525 10.723 2.078 1.00 97.38 171 GLN A C 1
ATOM 1359 O O . GLN A 1 171 ? 2.470 10.782 2.706 1.00 97.38 171 GLN A O 1
ATOM 1364 N N . ARG A 1 172 ? 4.702 11.032 2.635 1.00 96.31 172 ARG A N 1
ATOM 1365 C CA . ARG A 1 172 ? 4.842 11.483 4.028 1.00 96.31 172 ARG A CA 1
ATOM 1366 C C . ARG A 1 172 ? 4.047 12.762 4.286 1.00 96.31 172 ARG A C 1
ATOM 1368 O O . ARG A 1 172 ? 3.294 12.809 5.250 1.00 96.31 172 ARG A O 1
ATOM 1375 N N . LEU A 1 173 ? 4.169 13.751 3.401 1.00 96.94 173 LEU A N 1
ATOM 1376 C CA . LEU A 1 173 ? 3.402 14.996 3.482 1.00 96.94 173 LEU A CA 1
ATOM 1377 C C . LEU A 1 173 ? 1.900 14.751 3.283 1.00 96.94 173 LEU A C 1
ATOM 1379 O O . LEU A 1 173 ? 1.080 15.333 3.985 1.00 96.94 173 LEU A O 1
ATOM 1383 N N . ALA A 1 174 ? 1.525 13.849 2.371 1.00 95.94 174 ALA A N 1
ATOM 1384 C CA . ALA A 1 174 ? 0.126 13.499 2.132 1.00 95.94 174 ALA A CA 1
ATOM 1385 C C . ALA A 1 174 ? -0.554 12.835 3.342 1.00 95.94 174 ALA A C 1
ATOM 1387 O O . ALA A 1 174 ? -1.761 13.004 3.519 1.00 95.94 174 ALA A O 1
ATOM 1388 N N . ARG A 1 175 ? 0.204 12.116 4.181 1.00 94.88 175 ARG A N 1
ATOM 1389 C CA . ARG A 1 175 ? -0.290 11.486 5.419 1.00 94.88 175 ARG A CA 1
ATOM 1390 C C . ARG A 1 175 ? -0.604 12.479 6.535 1.00 94.88 175 ARG A C 1
ATOM 1392 O O . ARG A 1 175 ? -1.380 12.134 7.421 1.00 94.88 175 ARG A O 1
ATOM 1399 N N . ILE A 1 176 ? -0.035 13.687 6.505 1.00 94.12 176 ILE A N 1
ATOM 1400 C CA . ILE A 1 176 ? -0.310 14.717 7.517 1.00 94.12 176 ILE A CA 1
ATOM 1401 C C . ILE A 1 176 ? -1.814 14.990 7.537 1.00 94.12 176 ILE A C 1
ATOM 1403 O O . ILE A 1 176 ? -2.419 15.243 6.491 1.00 94.12 176 ILE A O 1
ATOM 1407 N N . GLY A 1 177 ? -2.414 14.898 8.724 1.00 92.25 177 GLY A N 1
ATOM 1408 C CA . GLY A 1 177 ? -3.854 15.077 8.912 1.00 92.25 177 GLY A CA 1
ATOM 1409 C C . GLY A 1 177 ? -4.746 14.006 8.264 1.00 92.25 177 GLY A C 1
ATOM 1410 O O . GLY A 1 177 ? -5.948 14.222 8.155 1.00 92.25 177 GLY A O 1
ATOM 1411 N N . ARG A 1 178 ? -4.186 12.880 7.795 1.00 93.06 178 ARG A N 1
ATOM 1412 C CA . ARG A 1 178 ? -4.924 11.781 7.143 1.00 93.06 178 ARG A CA 1
ATOM 1413 C C . ARG A 1 178 ? -4.568 10.442 7.789 1.00 93.06 178 ARG A C 1
ATOM 1415 O O . ARG A 1 178 ? -3.671 9.747 7.301 1.00 93.06 178 ARG A O 1
ATOM 1422 N N . PRO A 1 179 ? -5.229 10.081 8.897 1.00 93.75 179 PRO A N 1
ATOM 1423 C CA . PRO A 1 179 ? -4.901 8.880 9.652 1.00 93.75 179 PRO A CA 1
ATOM 1424 C C . PRO A 1 179 ? -5.285 7.597 8.902 1.00 93.75 179 PRO A C 1
ATOM 1426 O O . PRO A 1 179 ? -5.903 7.625 7.835 1.00 93.75 179 PRO A O 1
ATOM 1429 N N . LYS A 1 180 ? -4.864 6.452 9.439 1.00 93.06 180 LYS A N 1
ATOM 1430 C CA . LYS A 1 180 ? -5.219 5.125 8.931 1.00 93.06 180 LYS A CA 1
ATOM 1431 C C . LYS A 1 180 ? -6.695 4.837 9.186 1.00 93.06 180 LYS A C 1
ATOM 1433 O O . LYS A 1 180 ? -7.255 5.238 10.206 1.00 93.06 180 LYS A O 1
ATOM 1438 N N . VAL A 1 181 ? -7.289 4.079 8.272 1.00 91.81 181 VAL A N 1
ATOM 1439 C CA . VAL A 1 181 ? -8.593 3.454 8.497 1.00 91.81 181 VAL A CA 1
ATOM 1440 C C . VAL A 1 181 ? -8.426 2.360 9.552 1.00 91.81 181 VAL A C 1
ATOM 1442 O O . VAL A 1 181 ? -7.460 1.597 9.514 1.00 91.81 181 VAL A O 1
ATOM 1445 N N . LEU A 1 182 ? -9.353 2.322 10.498 1.00 91.81 182 LEU A N 1
ATOM 1446 C CA . LEU A 1 182 ? -9.482 1.310 11.531 1.00 91.81 182 LEU A CA 1
ATOM 1447 C C . LEU A 1 182 ? -10.130 0.051 10.975 1.00 91.81 182 LEU A C 1
ATOM 1449 O O . LEU A 1 182 ? -11.098 0.109 10.220 1.00 91.81 182 LEU A O 1
ATOM 1453 N N . SER A 1 183 ? -9.651 -1.092 11.445 1.00 91.12 183 SER A N 1
ATOM 1454 C CA . SER A 1 183 ? -10.323 -2.372 11.294 1.00 91.12 183 SER A CA 1
ATOM 1455 C C . SER A 1 183 ? -10.716 -2.944 12.654 1.00 91.12 183 SER A C 1
ATOM 1457 O O . SER A 1 183 ? -10.138 -2.625 13.696 1.00 91.12 183 SER A O 1
ATOM 1459 N N . VAL A 1 184 ? -11.672 -3.872 12.646 1.00 88.75 184 VAL A N 1
ATOM 1460 C CA . VAL A 1 184 ? -12.061 -4.641 13.838 1.00 88.75 184 VAL A CA 1
ATOM 1461 C C . VAL A 1 184 ? -10.857 -5.380 14.445 1.00 88.75 184 VAL A C 1
ATOM 1463 O O . VAL A 1 184 ? -10.763 -5.515 15.666 1.00 88.75 184 VAL A O 1
ATOM 1466 N N . ALA A 1 185 ? -9.902 -5.816 13.616 1.00 88.62 185 ALA A N 1
ATOM 1467 C CA . ALA A 1 185 ? -8.693 -6.495 14.077 1.00 88.62 185 ALA A CA 1
ATOM 1468 C C . ALA A 1 185 ? -7.789 -5.579 14.921 1.00 88.62 185 ALA A C 1
ATOM 1470 O O . ALA A 1 185 ? -7.188 -6.048 15.888 1.00 88.62 185 ALA A O 1
ATOM 1471 N N . ASP A 1 186 ? -7.751 -4.277 14.627 1.00 88.94 186 ASP A N 1
ATOM 1472 C CA . ASP A 1 186 ? -6.946 -3.306 15.381 1.00 88.94 186 ASP A CA 1
ATOM 1473 C C . ASP A 1 186 ? -7.468 -3.117 16.815 1.00 88.94 186 ASP A C 1
ATOM 1475 O O . ASP A 1 186 ? -6.707 -2.817 17.734 1.00 88.94 186 ASP A O 1
ATOM 1479 N N . MET A 1 187 ? -8.762 -3.370 17.046 1.00 86.88 187 MET A N 1
ATOM 1480 C CA . MET A 1 187 ? -9.380 -3.308 18.378 1.00 86.88 187 MET A CA 1
ATOM 1481 C C . MET A 1 187 ? -9.021 -4.507 19.268 1.00 86.88 187 MET A C 1
ATOM 1483 O O . MET A 1 187 ? -9.242 -4.470 20.482 1.00 86.88 187 MET A O 1
ATOM 1487 N N . ALA A 1 188 ? -8.447 -5.570 18.695 1.00 86.88 188 ALA A N 1
ATOM 1488 C CA . ALA A 1 188 ? -7.960 -6.716 19.455 1.00 86.88 188 ALA A CA 1
ATOM 1489 C C . ALA A 1 188 ? -6.600 -6.456 20.131 1.00 86.88 188 ALA A C 1
ATOM 1491 O O . ALA A 1 188 ? -6.224 -7.222 21.027 1.00 86.88 188 ALA A O 1
ATOM 1492 N N . ASP A 1 189 ? -5.893 -5.376 19.770 1.00 88.12 189 ASP A N 1
ATOM 1493 C CA . ASP A 1 189 ? -4.562 -5.043 20.289 1.00 88.12 189 ASP A CA 1
ATOM 1494 C C . ASP A 1 189 ? -4.561 -4.923 21.822 1.00 88.12 189 ASP A C 1
ATOM 1496 O O . ASP A 1 189 ? -5.334 -4.169 22.416 1.00 88.12 189 ASP A O 1
ATOM 1500 N N . GLU A 1 190 ? -3.695 -5.688 22.490 1.00 88.06 190 GLU A N 1
ATOM 1501 C CA . GLU A 1 190 ? -3.578 -5.727 23.955 1.00 88.06 190 GLU A CA 1
ATOM 1502 C C . GLU A 1 190 ? -3.194 -4.374 24.573 1.00 88.06 190 GLU A C 1
ATOM 1504 O O . GLU A 1 190 ? -3.468 -4.124 25.751 1.00 88.06 190 GLU A O 1
ATOM 1509 N N . ARG A 1 191 ? -2.589 -3.477 23.786 1.00 89.31 191 ARG A N 1
ATOM 1510 C CA . ARG A 1 191 ? -2.254 -2.111 24.204 1.00 89.31 191 ARG A CA 1
ATOM 1511 C C . ARG A 1 191 ? -3.502 -1.249 24.395 1.00 89.31 191 ARG A C 1
ATOM 1513 O O . ARG A 1 191 ? -3.464 -0.316 25.199 1.00 89.31 191 ARG A O 1
ATOM 1520 N N . LEU A 1 192 ? -4.619 -1.585 23.741 1.00 91.06 192 LEU A N 1
ATOM 1521 C CA . LEU A 1 192 ? -5.905 -0.922 23.943 1.00 91.06 192 LEU A CA 1
ATOM 1522 C C . LEU A 1 192 ? -6.544 -1.377 25.265 1.00 91.06 192 LEU A C 1
ATOM 1524 O O . LEU A 1 192 ? -7.224 -2.404 25.353 1.00 91.06 192 LEU A O 1
ATOM 1528 N N . LYS A 1 193 ? -6.348 -0.573 26.314 1.00 89.88 193 LYS A N 1
ATOM 1529 C CA . LYS A 1 193 ? -6.821 -0.848 27.682 1.00 89.88 193 LYS A CA 1
ATOM 1530 C C . LYS A 1 193 ? -8.275 -0.422 27.907 1.00 89.88 193 LYS A C 1
ATOM 1532 O O . LYS A 1 193 ? -8.567 0.403 28.770 1.00 89.88 193 LYS A O 1
ATOM 1537 N N . LEU A 1 194 ? -9.197 -1.005 27.145 1.00 90.12 194 LEU A N 1
ATOM 1538 C CA . LEU A 1 194 ? -10.641 -0.830 27.331 1.00 90.12 194 LEU A CA 1
ATOM 1539 C C . LEU A 1 194 ? -11.291 -2.061 27.965 1.00 90.12 194 LEU A C 1
ATOM 1541 O O . LEU A 1 194 ? -10.781 -3.179 27.881 1.00 90.12 194 LEU A O 1
ATOM 1545 N N . ASN A 1 195 ? -12.452 -1.864 28.597 1.00 89.25 195 ASN A N 1
ATOM 1546 C CA . ASN A 1 195 ? -13.241 -2.982 29.102 1.00 89.25 195 ASN A CA 1
ATOM 1547 C C . ASN A 1 195 ? -13.963 -3.673 27.937 1.00 89.25 195 ASN A C 1
ATOM 1549 O O . ASN A 1 195 ? -15.068 -3.282 27.569 1.00 89.25 195 ASN A O 1
ATOM 1553 N N . ARG A 1 196 ? -13.353 -4.740 27.419 1.00 89.12 196 ARG A N 1
ATOM 1554 C CA . ARG A 1 196 ? -13.869 -5.517 26.283 1.00 89.12 196 ARG A CA 1
ATOM 1555 C C . ARG A 1 196 ? -15.162 -6.288 26.573 1.00 89.12 196 ARG A C 1
ATOM 1557 O O . ARG A 1 196 ? -15.823 -6.720 25.644 1.00 89.12 196 ARG A O 1
ATOM 1564 N N . SER A 1 197 ? -15.522 -6.461 27.848 1.00 86.56 197 SER A N 1
ATOM 1565 C CA . SER A 1 197 ? -16.766 -7.136 28.263 1.00 86.56 197 SER A CA 1
ATOM 1566 C C . SER A 1 197 ? -17.971 -6.194 28.378 1.00 86.56 197 SER A C 1
ATOM 1568 O O . SER A 1 197 ? -19.070 -6.627 28.715 1.00 86.56 197 SER A O 1
ATOM 1570 N N . ALA A 1 198 ? -17.774 -4.891 28.163 1.00 88.25 198 ALA A N 1
ATOM 1571 C CA . ALA A 1 198 ? -18.838 -3.902 28.257 1.00 88.25 198 ALA A CA 1
ATOM 1572 C C . ALA A 1 198 ? -19.591 -3.742 26.927 1.00 88.25 198 ALA A C 1
ATOM 1574 O O . ALA A 1 198 ? -18.982 -3.742 25.862 1.00 88.25 198 ALA A O 1
ATOM 1575 N N . ALA A 1 199 ? -20.898 -3.469 26.998 1.00 88.12 199 ALA A N 1
ATOM 1576 C CA . ALA A 1 199 ? -21.753 -3.276 25.820 1.00 88.12 199 ALA A CA 1
ATOM 1577 C C . ALA A 1 199 ? -21.288 -2.142 24.880 1.00 88.12 199 ALA A C 1
ATOM 1579 O O . ALA A 1 199 ? -21.499 -2.214 23.674 1.00 88.12 199 ALA A O 1
ATOM 1580 N N . TYR A 1 200 ? -20.617 -1.105 25.404 1.00 90.62 200 TYR A N 1
ATOM 1581 C CA . TYR A 1 200 ? -20.071 -0.031 24.560 1.00 90.62 200 TYR A CA 1
ATOM 1582 C C . TYR A 1 200 ? -18.966 -0.535 23.618 1.00 90.62 200 TYR A C 1
ATOM 1584 O O . TYR A 1 200 ? -18.756 0.047 22.558 1.00 90.62 200 TYR A O 1
ATOM 1592 N N . PHE A 1 201 ? -18.245 -1.596 24.003 1.00 91.69 201 PHE A N 1
ATOM 1593 C CA . PHE A 1 201 ? -17.164 -2.153 23.198 1.00 91.69 201 PHE A CA 1
ATOM 1594 C C . PHE A 1 201 ? -17.729 -2.923 22.002 1.00 91.69 201 PHE A C 1
ATOM 1596 O O . PHE A 1 201 ? -17.262 -2.730 20.889 1.00 91.69 201 PHE A O 1
ATOM 1603 N N . GLU A 1 202 ? -18.796 -3.703 22.195 1.00 91.00 202 GLU A N 1
ATOM 1604 C CA . GLU A 1 202 ? -19.523 -4.347 21.087 1.00 91.00 202 GLU A CA 1
ATOM 1605 C C . GLU A 1 202 ? -20.105 -3.314 20.107 1.00 91.00 202 GLU A C 1
ATOM 1607 O O . GLU A 1 202 ? -20.022 -3.492 18.889 1.00 91.00 202 GLU A O 1
ATOM 1612 N N . GLY A 1 203 ? -20.628 -2.198 20.630 1.00 91.75 203 GLY A N 1
ATOM 1613 C CA . GLY A 1 203 ? -21.091 -1.073 19.812 1.00 91.75 203 GLY A CA 1
ATOM 1614 C C . GLY A 1 203 ? -19.972 -0.438 18.980 1.00 91.75 203 GLY A C 1
ATOM 1615 O O . GLY A 1 203 ? -20.170 -0.169 17.799 1.00 91.75 203 GLY A O 1
ATOM 1616 N N . LEU A 1 204 ? -18.781 -0.263 19.564 1.00 92.44 204 LEU A N 1
ATOM 1617 C CA . LEU A 1 204 ? -17.597 0.218 18.845 1.00 92.44 204 LEU A CA 1
ATOM 1618 C C . LEU A 1 204 ? -17.188 -0.732 17.713 1.00 92.44 204 LEU A C 1
ATOM 1620 O O . LEU A 1 204 ? -16.938 -0.267 16.605 1.00 92.44 204 LEU A O 1
ATOM 1624 N N . LEU A 1 205 ? -17.133 -2.044 17.973 1.00 93.19 205 LEU A N 1
ATOM 1625 C CA . LEU A 1 205 ? -16.770 -3.025 16.943 1.00 93.19 205 LEU A CA 1
ATOM 1626 C C . LEU A 1 205 ? -17.753 -2.989 15.771 1.00 93.19 205 LEU A C 1
ATOM 1628 O O . LEU A 1 205 ? -17.323 -2.983 14.624 1.00 93.19 205 LEU A O 1
ATOM 1632 N N . SER A 1 206 ? -19.053 -2.906 16.064 1.00 91.88 206 SER A N 1
ATOM 1633 C CA . SER A 1 206 ? -20.095 -2.823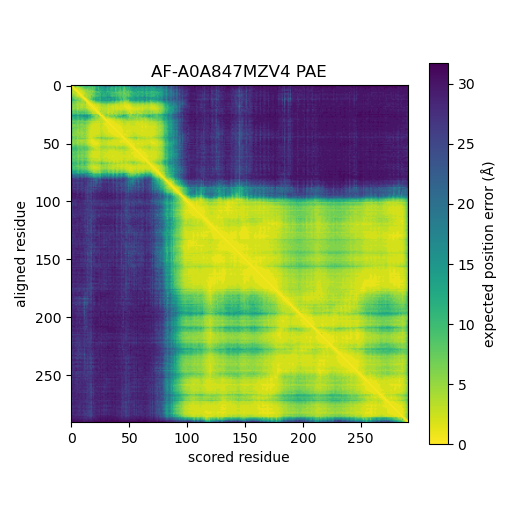 15.034 1.00 91.88 206 SER A CA 1
ATOM 1634 C C . SER A 1 206 ? -19.950 -1.549 14.195 1.00 91.88 206 SER A C 1
ATOM 1636 O O . SER A 1 206 ? -19.967 -1.610 12.972 1.00 91.88 206 SER A O 1
ATOM 1638 N N . TYR A 1 207 ? -19.713 -0.404 14.842 1.00 92.69 207 TYR A N 1
ATOM 1639 C CA . TYR A 1 207 ? -19.538 0.879 14.155 1.00 92.69 207 TYR A CA 1
ATOM 1640 C C . TYR A 1 207 ? -18.318 0.904 13.217 1.00 92.69 207 TYR A C 1
ATOM 1642 O O . TYR A 1 207 ? -18.374 1.507 12.147 1.00 92.69 207 TYR A O 1
ATOM 1650 N N . VAL A 1 208 ? -17.225 0.237 13.604 1.00 92.31 208 VAL A N 1
ATOM 1651 C CA . VAL A 1 208 ? -16.018 0.101 12.770 1.00 92.31 208 VAL A CA 1
ATOM 1652 C C . VAL A 1 208 ? -16.213 -0.913 11.634 1.00 92.31 208 VAL A C 1
ATOM 1654 O O . VAL A 1 208 ? -15.633 -0.736 10.570 1.00 92.31 208 VAL A O 1
ATOM 1657 N N . ASP A 1 209 ? -17.018 -1.961 11.825 1.00 92.00 209 ASP A N 1
ATOM 1658 C CA . ASP A 1 209 ? -17.258 -2.994 10.801 1.00 92.00 209 ASP A CA 1
ATOM 1659 C C . ASP A 1 209 ? -18.200 -2.522 9.677 1.00 92.00 209 ASP A C 1
ATOM 1661 O O . ASP A 1 209 ? -18.090 -2.956 8.532 1.00 92.00 209 ASP A O 1
ATOM 1665 N N . GLU A 1 210 ? -19.120 -1.599 9.978 1.00 90.06 210 GLU A N 1
ATOM 1666 C CA . GLU A 1 210 ? -20.133 -1.120 9.027 1.00 90.06 210 GLU A CA 1
ATOM 1667 C C . GLU A 1 210 ? -19.558 -0.341 7.833 1.00 90.06 210 GLU A C 1
ATOM 1669 O O . GLU A 1 210 ? -20.165 -0.303 6.760 1.00 90.06 210 GLU A O 1
ATOM 1674 N N . SER A 1 211 ? -18.427 0.343 8.012 1.00 88.56 211 SER A N 1
ATOM 1675 C CA . SER A 1 211 ? -17.854 1.235 6.997 1.00 88.56 211 SER A CA 1
ATOM 1676 C C . SER A 1 211 ? -16.383 1.531 7.273 1.00 88.56 211 SER A C 1
ATOM 1678 O O . SER A 1 211 ? -15.918 1.390 8.398 1.00 88.56 211 SER A O 1
ATOM 1680 N N . GLU A 1 212 ? -15.648 1.989 6.258 1.00 87.88 212 GLU A N 1
ATOM 1681 C CA . GLU A 1 212 ? -14.285 2.487 6.459 1.00 87.88 212 GLU A CA 1
ATOM 1682 C C . GLU A 1 212 ? -14.320 3.733 7.354 1.00 87.88 212 GLU A C 1
ATOM 1684 O O . GLU A 1 212 ? -14.882 4.764 6.983 1.00 87.88 212 GLU A O 1
ATOM 1689 N N . ARG A 1 213 ? -13.738 3.623 8.551 1.00 91.38 213 ARG A N 1
ATOM 1690 C CA . ARG A 1 213 ? -13.694 4.690 9.556 1.00 91.38 213 ARG A CA 1
ATOM 1691 C C . ARG A 1 213 ? -12.279 4.940 10.023 1.00 91.38 213 ARG A C 1
ATOM 1693 O O . ARG A 1 213 ? -11.501 4.012 10.198 1.00 91.38 213 ARG A O 1
ATOM 1700 N N . THR A 1 214 ? -11.956 6.189 10.288 1.00 93.94 214 THR A N 1
ATOM 1701 C CA . THR A 1 214 ? -10.754 6.576 11.020 1.00 93.94 214 THR A CA 1
ATOM 1702 C C . THR A 1 214 ? -11.047 6.649 12.517 1.00 93.94 214 THR A C 1
ATOM 1704 O O . THR A 1 214 ? -12.194 6.659 12.964 1.00 93.94 214 THR A O 1
ATOM 1707 N N . GLY A 1 215 ? -10.000 6.732 13.325 1.00 93.19 215 GLY A N 1
ATOM 1708 C CA . GLY A 1 215 ? -10.116 7.030 14.747 1.00 93.19 215 GLY A CA 1
ATOM 1709 C C . GLY A 1 215 ? -10.725 8.400 15.028 1.00 93.19 215 GLY A C 1
ATOM 1710 O O . GLY A 1 215 ? -11.426 8.530 16.025 1.00 93.19 215 GLY A O 1
ATOM 1711 N N . ASN A 1 216 ? -10.540 9.392 14.150 1.00 95.00 216 ASN A N 1
ATOM 1712 C CA . ASN A 1 216 ? -11.249 10.667 14.264 1.00 95.00 216 ASN A CA 1
ATOM 1713 C C . ASN A 1 216 ? -12.770 10.464 14.161 1.00 95.00 216 ASN A C 1
ATOM 1715 O O . ASN A 1 216 ? -13.483 10.910 15.051 1.00 95.00 216 ASN A O 1
ATOM 1719 N N . ASP A 1 217 ? -13.250 9.685 13.184 1.00 94.81 217 ASP A N 1
ATOM 1720 C CA . ASP A 1 217 ? -14.687 9.391 13.033 1.00 94.81 217 ASP A CA 1
ATOM 1721 C C . ASP A 1 217 ? -15.277 8.672 14.255 1.00 94.81 217 ASP A C 1
ATOM 1723 O O . ASP A 1 217 ? -16.439 8.868 14.612 1.00 94.81 217 ASP A O 1
ATOM 1727 N N . VAL A 1 218 ? -14.488 7.801 14.891 1.00 95.12 218 VAL A N 1
ATOM 1728 C CA . VAL A 1 218 ? -14.887 7.103 16.120 1.00 95.12 218 VAL A CA 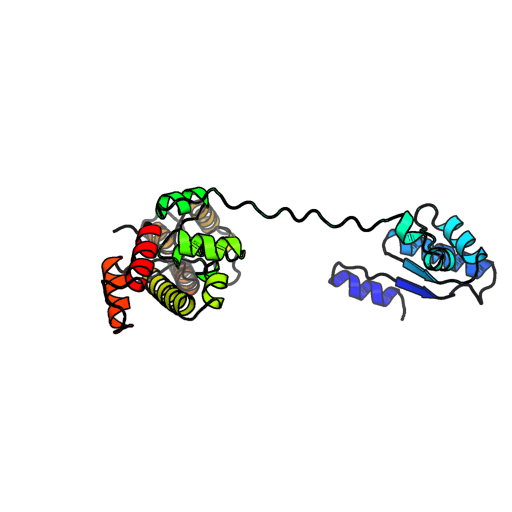1
ATOM 1729 C C . VAL A 1 218 ? -14.986 8.074 17.295 1.00 95.12 218 VAL A C 1
ATOM 1731 O O . VAL A 1 218 ? -15.945 8.005 18.064 1.00 95.12 218 VAL A O 1
ATOM 1734 N N . LEU A 1 219 ? -14.008 8.968 17.454 1.00 95.62 219 LEU A N 1
ATOM 1735 C CA . LEU A 1 219 ? -14.012 9.969 18.522 1.00 95.62 219 LEU A CA 1
ATOM 1736 C C . LEU A 1 219 ? -15.169 10.958 18.347 1.00 95.62 219 LEU A C 1
ATOM 1738 O O . LEU A 1 219 ? -15.891 11.208 19.313 1.00 95.62 219 LEU A O 1
ATOM 1742 N N . ASP A 1 220 ? -15.410 11.418 17.121 1.00 95.50 220 ASP A N 1
ATOM 1743 C CA . ASP A 1 220 ? -16.538 12.286 16.789 1.00 95.50 220 ASP A CA 1
ATOM 1744 C C . ASP A 1 220 ? -17.872 11.579 17.077 1.00 95.50 220 ASP A C 1
ATOM 1746 O O . ASP A 1 220 ? -18.742 12.139 17.739 1.00 95.50 220 ASP A O 1
ATOM 1750 N N . ALA A 1 221 ? -18.012 10.298 16.715 1.00 95.44 221 ALA A N 1
ATOM 1751 C CA . ALA A 1 221 ? -19.208 9.511 17.024 1.00 95.44 221 ALA A CA 1
ATOM 1752 C C . ALA A 1 221 ? -19.461 9.339 18.532 1.00 95.44 221 ALA A C 1
ATOM 1754 O O . ALA A 1 221 ? -20.616 9.254 18.964 1.00 95.44 221 ALA A O 1
ATOM 1755 N N . ILE A 1 222 ? -18.408 9.280 19.352 1.00 95.00 222 ILE A N 1
ATOM 1756 C CA . ILE A 1 222 ? -18.532 9.274 20.817 1.00 95.00 222 ILE A CA 1
ATOM 1757 C C . ILE A 1 222 ? -19.005 10.645 21.313 1.00 95.00 222 ILE A C 1
ATOM 1759 O O . ILE A 1 222 ? -19.934 10.720 22.125 1.00 95.00 222 ILE A O 1
ATOM 1763 N N . ASP A 1 223 ? -18.399 11.723 20.816 1.00 94.06 223 ASP A N 1
ATOM 1764 C CA . ASP A 1 223 ? -18.689 13.092 21.245 1.00 94.06 223 ASP A CA 1
ATOM 1765 C C . ASP A 1 223 ? -20.110 13.532 20.816 1.00 94.06 223 ASP A C 1
ATOM 1767 O O . ASP A 1 223 ? -20.835 14.166 21.592 1.00 94.06 223 ASP A O 1
ATOM 1771 N N . GLU A 1 224 ? -20.574 13.082 19.647 1.00 95.50 224 GLU A N 1
ATOM 1772 C CA . GLU A 1 224 ? -21.936 13.263 19.121 1.00 95.50 224 GLU A CA 1
ATOM 1773 C C . GLU A 1 224 ? -22.979 12.313 19.738 1.00 95.50 224 GLU A C 1
ATOM 1775 O O . GLU A 1 224 ? -24.177 12.431 19.468 1.00 95.50 224 GLU A O 1
ATOM 1780 N N . ARG A 1 225 ? -22.557 11.398 20.624 1.00 92.19 225 ARG A N 1
ATOM 1781 C CA . ARG A 1 225 ? -23.400 10.385 21.291 1.00 92.19 225 ARG A CA 1
ATOM 1782 C C . ARG A 1 225 ? -24.048 9.363 20.350 1.00 92.19 225 ARG A C 1
ATOM 1784 O O . ARG A 1 225 ? -25.055 8.758 20.723 1.00 92.19 225 ARG A O 1
ATOM 1791 N N . ILE A 1 226 ? -23.461 9.130 19.179 1.00 92.88 226 ILE A N 1
ATOM 1792 C CA . ILE A 1 226 ? -23.787 7.982 18.321 1.00 92.88 226 ILE A CA 1
ATOM 1793 C C . ILE A 1 226 ? -23.293 6.701 19.010 1.00 92.88 226 ILE A C 1
ATOM 1795 O O . ILE A 1 226 ? -24.056 5.756 19.210 1.00 92.88 226 ILE A O 1
ATOM 1799 N N . LEU A 1 227 ? -22.037 6.706 19.468 1.00 92.00 227 LEU A N 1
ATOM 1800 C CA . LEU A 1 227 ? -21.468 5.659 20.313 1.00 92.00 227 LEU A CA 1
ATOM 1801 C C . LEU A 1 227 ? -21.716 5.977 21.792 1.00 92.00 227 LEU A C 1
ATOM 1803 O O . LEU A 1 227 ? -21.062 6.822 22.404 1.00 92.00 227 LEU A O 1
ATOM 1807 N N . VAL A 1 228 ? -22.681 5.278 22.391 1.00 91.94 228 VAL A N 1
ATOM 1808 C CA . VAL A 1 228 ? -23.102 5.505 23.780 1.00 91.94 228 VAL A CA 1
ATOM 1809 C C . VAL A 1 228 ? -22.321 4.655 24.789 1.00 91.94 228 VAL A C 1
ATOM 1811 O O . VAL A 1 228 ? -21.849 3.561 24.497 1.00 91.94 228 VAL A O 1
ATOM 1814 N N . GLY A 1 229 ? -22.220 5.139 26.031 1.00 89.06 229 GLY A N 1
ATOM 1815 C CA . GLY A 1 229 ? -21.630 4.385 27.149 1.00 89.06 229 GLY A CA 1
ATOM 1816 C C . GLY A 1 229 ? -20.136 4.629 27.391 1.00 89.06 229 GLY A C 1
ATOM 1817 O O . GLY A 1 229 ? -19.606 4.171 28.407 1.00 89.06 229 GLY A O 1
ATOM 1818 N N . PHE A 1 230 ? -19.475 5.415 26.538 1.00 92.31 230 PHE A N 1
ATOM 1819 C CA . PHE A 1 230 ? -18.106 5.877 26.757 1.00 92.31 230 PHE A CA 1
ATOM 1820 C C . PHE A 1 230 ? -18.060 6.963 27.839 1.00 92.31 230 PHE A C 1
ATOM 1822 O O . PHE A 1 230 ? -18.558 8.075 27.677 1.00 92.31 230 PHE A O 1
ATOM 1829 N N . ARG A 1 231 ? -17.448 6.640 28.982 1.00 91.31 231 ARG A N 1
ATOM 1830 C CA . ARG A 1 231 ? -17.111 7.634 30.014 1.00 91.31 231 ARG A CA 1
ATOM 1831 C C . ARG A 1 231 ? -15.792 8.313 29.659 1.00 91.31 231 ARG A C 1
ATOM 1833 O O . ARG A 1 231 ? -14.948 7.688 29.023 1.00 91.31 231 ARG A O 1
ATOM 1840 N N . LYS A 1 232 ? -15.570 9.524 30.182 1.00 92.50 232 LYS A N 1
ATOM 1841 C CA . LYS A 1 232 ? -14.351 10.313 29.931 1.00 92.50 232 LYS A CA 1
ATOM 1842 C C . LYS A 1 232 ? -13.041 9.497 30.014 1.00 92.50 232 LYS A C 1
ATOM 1844 O O . LYS A 1 232 ? -12.313 9.504 29.036 1.00 92.50 232 LYS A O 1
ATOM 1849 N N . PRO A 1 233 ? -12.780 8.680 31.057 1.00 93.81 233 PRO A N 1
ATOM 1850 C CA . PRO A 1 233 ? -11.537 7.900 31.114 1.00 93.81 233 PRO A CA 1
ATOM 1851 C C . PRO A 1 233 ? -11.379 6.865 29.988 1.00 93.81 233 PRO A C 1
ATOM 1853 O O . PRO A 1 233 ? -10.268 6.619 29.530 1.00 93.81 233 PRO A O 1
ATOM 1856 N N . ALA A 1 234 ? -12.479 6.247 29.546 1.00 91.88 234 ALA A N 1
ATOM 1857 C CA . ALA A 1 234 ? -12.459 5.292 28.440 1.00 91.88 234 ALA A CA 1
ATOM 1858 C C . ALA A 1 234 ? -12.249 6.005 27.096 1.00 91.88 234 ALA A C 1
ATOM 1860 O O . ALA A 1 234 ? -11.468 5.531 26.279 1.00 91.88 234 ALA A O 1
ATOM 1861 N N . ARG A 1 235 ? -12.892 7.164 26.901 1.00 94.19 235 ARG A N 1
ATOM 1862 C CA . ARG A 1 235 ? -12.699 8.018 25.720 1.00 94.19 235 ARG A CA 1
ATOM 1863 C C . ARG A 1 235 ? -11.251 8.501 25.618 1.00 94.19 235 ARG A C 1
ATOM 1865 O O . ARG A 1 235 ? -10.643 8.322 24.574 1.00 94.19 235 ARG A O 1
ATOM 1872 N N . ASP A 1 236 ? -10.680 9.007 26.711 1.00 94.88 236 ASP A N 1
ATOM 1873 C CA . ASP A 1 236 ? -9.290 9.488 26.756 1.00 94.88 236 ASP A CA 1
ATOM 1874 C C . ASP A 1 236 ? -8.285 8.343 26.499 1.00 94.88 236 ASP A C 1
ATOM 1876 O O . ASP A 1 236 ? -7.290 8.518 25.800 1.00 94.88 236 ASP A O 1
ATOM 1880 N N . THR A 1 237 ? -8.559 7.139 27.025 1.00 94.56 237 THR A N 1
ATOM 1881 C CA . THR A 1 237 ? -7.726 5.946 26.770 1.00 94.56 237 THR A CA 1
ATOM 1882 C C . THR A 1 237 ? -7.782 5.519 25.303 1.00 94.56 237 THR A C 1
ATOM 1884 O O . THR A 1 237 ? -6.755 5.156 24.732 1.00 94.56 237 THR A O 1
ATOM 1887 N N . LEU A 1 238 ? -8.972 5.554 24.695 1.00 94.88 238 LEU A N 1
ATOM 1888 C CA . LEU A 1 238 ? -9.152 5.233 23.284 1.00 94.88 238 LEU A CA 1
ATOM 1889 C C . LEU A 1 238 ? -8.460 6.271 22.396 1.00 94.88 238 LEU A C 1
ATOM 1891 O O . LEU A 1 238 ? -7.699 5.888 21.520 1.00 94.88 238 LEU A O 1
ATOM 1895 N N . GLU A 1 239 ? -8.661 7.565 22.647 1.00 96.06 239 GLU A N 1
ATOM 1896 C CA . GLU A 1 239 ? -8.003 8.642 21.897 1.00 96.06 239 GLU A CA 1
ATOM 1897 C C . GLU A 1 239 ? -6.479 8.507 21.925 1.00 96.06 239 GLU A C 1
ATOM 1899 O O . GLU A 1 239 ? -5.845 8.548 20.873 1.00 96.06 239 GLU A O 1
ATOM 1904 N N . ALA A 1 240 ? -5.893 8.294 23.108 1.00 94.94 240 ALA A N 1
ATOM 1905 C CA . ALA A 1 240 ? -4.450 8.132 23.240 1.00 94.94 240 ALA A CA 1
ATOM 1906 C C . ALA A 1 240 ? -3.930 6.964 22.387 1.00 94.94 240 ALA A C 1
ATOM 1908 O O . ALA A 1 240 ? -2.950 7.123 21.664 1.00 94.94 240 ALA A O 1
ATOM 1909 N N . PHE A 1 241 ? -4.623 5.822 22.419 1.00 95.25 241 PHE A N 1
ATOM 1910 C CA . PHE A 1 241 ? -4.290 4.667 21.587 1.00 95.25 241 PHE A CA 1
ATOM 1911 C C . PHE A 1 241 ? -4.424 4.972 20.089 1.00 95.25 241 PHE A C 1
ATOM 1913 O O . PHE A 1 241 ? -3.536 4.634 19.307 1.00 95.25 241 PHE A O 1
ATOM 1920 N N . LEU A 1 242 ? -5.520 5.619 19.684 1.00 95.44 242 LEU A N 1
ATOM 1921 C CA . LEU A 1 242 ? -5.786 5.937 18.283 1.00 95.44 242 LEU A CA 1
ATOM 1922 C C . LEU A 1 242 ? -4.733 6.892 17.717 1.00 95.44 242 LEU A C 1
ATOM 1924 O O . LEU A 1 242 ? -4.270 6.677 16.602 1.00 95.44 242 LEU A O 1
ATOM 1928 N N . ILE A 1 243 ? -4.318 7.905 18.479 1.00 94.56 243 ILE A N 1
ATOM 1929 C CA . ILE A 1 243 ? -3.244 8.819 18.071 1.00 94.56 243 ILE A CA 1
ATOM 1930 C C . ILE A 1 243 ? -1.902 8.082 18.017 1.00 94.56 243 ILE A C 1
ATOM 1932 O O . ILE A 1 243 ? -1.167 8.221 17.045 1.00 94.56 243 ILE A O 1
ATOM 1936 N N . GLU A 1 244 ? -1.586 7.259 19.021 1.00 93.75 244 GLU A N 1
ATOM 1937 C CA . GLU A 1 244 ? -0.318 6.516 19.076 1.00 93.75 244 GLU A CA 1
ATOM 1938 C C . GLU A 1 244 ? -0.153 5.524 17.911 1.00 93.75 244 GLU A C 1
ATOM 1940 O O . GLU A 1 244 ? 0.967 5.273 17.471 1.00 93.75 244 GLU A O 1
ATOM 1945 N N . GLN A 1 245 ? -1.247 4.944 17.409 1.00 92.38 245 GLN A N 1
ATOM 1946 C CA . GLN A 1 245 ? -1.223 3.995 16.288 1.00 92.38 245 GLN A CA 1
ATOM 1947 C C . GLN A 1 245 ? -1.506 4.640 14.910 1.00 92.38 245 GLN A C 1
ATOM 1949 O O . GLN A 1 245 ? -1.654 3.926 13.914 1.00 92.38 245 GLN A O 1
ATOM 1954 N N . ASP A 1 246 ? -1.535 5.975 14.824 1.00 92.06 246 ASP A N 1
ATOM 1955 C CA . ASP A 1 246 ? -1.883 6.773 13.633 1.00 92.06 246 ASP A CA 1
ATOM 1956 C C . ASP A 1 246 ? -3.310 6.550 13.091 1.00 92.06 246 ASP A C 1
ATOM 1958 O O . ASP A 1 246 ? -3.576 6.809 11.916 1.00 92.06 246 ASP A O 1
ATOM 1962 N N . PHE A 1 247 ? -4.239 6.056 13.907 1.00 94.69 247 PHE A N 1
ATOM 1963 C CA . PHE A 1 247 ? -5.657 5.963 13.551 1.00 94.69 247 PHE A CA 1
ATOM 1964 C C . PHE A 1 247 ? -6.404 7.280 13.780 1.00 94.69 247 PHE A C 1
ATOM 1966 O O . PHE A 1 247 ? -7.440 7.491 13.161 1.00 94.69 247 PHE A O 1
ATOM 1973 N N . ALA A 1 248 ? -5.891 8.186 14.611 1.00 95.06 248 ALA A N 1
ATOM 1974 C CA . ALA A 1 248 ? -6.431 9.533 14.776 1.00 95.06 248 ALA A CA 1
ATOM 1975 C C . ALA A 1 248 ? -5.322 10.589 14.729 1.00 95.06 248 ALA A C 1
ATOM 1977 O O . ALA A 1 248 ? -4.164 10.310 15.035 1.00 95.06 248 ALA A O 1
ATOM 1978 N N . THR A 1 249 ? -5.674 11.818 14.368 1.00 95.00 249 THR A N 1
ATOM 1979 C CA . THR A 1 249 ? -4.755 12.961 14.387 1.00 95.00 249 THR A CA 1
ATOM 1980 C C . THR A 1 249 ? -5.491 14.266 14.675 1.00 95.00 249 THR A C 1
ATOM 1982 O O . THR A 1 249 ? -6.677 14.410 14.385 1.00 95.00 249 THR A O 1
ATOM 1985 N N . ASN A 1 250 ? -4.762 15.229 15.237 1.00 91.69 250 ASN A N 1
ATOM 1986 C CA . ASN A 1 250 ? -5.214 16.612 15.421 1.00 91.69 250 ASN A CA 1
ATOM 1987 C C . ASN A 1 250 ? -4.653 17.550 14.340 1.00 91.69 250 ASN A C 1
ATOM 1989 O O . ASN A 1 250 ? -4.924 18.753 14.343 1.00 91.69 250 ASN A O 1
ATOM 1993 N N . GLU A 1 251 ? -3.824 17.022 13.441 1.00 93.56 251 GLU A N 1
ATOM 1994 C CA . GLU A 1 251 ? -3.232 17.788 12.356 1.00 93.56 251 GLU A CA 1
ATOM 1995 C C . GLU A 1 251 ? -4.256 18.045 11.257 1.00 93.56 251 GLU A C 1
ATOM 1997 O O . GLU A 1 251 ? -5.103 17.208 10.949 1.00 93.56 251 GLU A O 1
ATOM 2002 N N . LYS A 1 252 ? -4.155 19.214 10.623 1.00 91.69 252 LYS A N 1
ATOM 2003 C CA . LYS A 1 252 ? -4.997 19.533 9.473 1.00 91.69 252 LYS A CA 1
ATOM 2004 C C . LYS A 1 252 ? -4.368 18.975 8.201 1.00 91.69 252 LYS A C 1
ATOM 2006 O O . LYS A 1 252 ? -3.174 19.196 7.986 1.00 91.69 252 LYS A O 1
ATOM 2011 N N . PRO A 1 253 ? -5.150 18.312 7.336 1.00 93.31 253 PRO A N 1
ATOM 2012 C CA . PRO A 1 253 ? -4.627 17.786 6.091 1.00 93.31 253 PRO A CA 1
ATOM 2013 C C . PRO A 1 253 ? -4.154 18.911 5.172 1.00 93.31 253 PRO A C 1
ATOM 2015 O O . PRO A 1 253 ? -4.845 19.911 4.965 1.00 93.31 253 PRO A O 1
ATOM 2018 N N . LEU A 1 254 ? -2.977 18.729 4.575 1.00 93.31 254 LEU A N 1
ATOM 2019 C CA . LEU A 1 254 ? -2.500 19.605 3.508 1.00 93.31 254 LEU A CA 1
ATOM 2020 C C . LEU A 1 254 ? -3.269 19.311 2.216 1.00 93.31 254 LEU A C 1
ATOM 2022 O O . LEU A 1 254 ? -3.487 18.145 1.874 1.00 93.31 254 LEU A O 1
ATOM 2026 N N . SER A 1 255 ? -3.648 20.350 1.472 1.00 94.56 255 SER A N 1
ATOM 2027 C CA . SER A 1 255 ? -4.216 20.184 0.128 1.00 94.56 255 SER A CA 1
ATOM 2028 C C . SER A 1 255 ? -3.156 19.649 -0.848 1.00 94.56 255 SER A C 1
ATOM 2030 O O . SER A 1 255 ? -1.963 19.861 -0.611 1.00 94.56 255 SER A O 1
ATOM 2032 N N . PRO A 1 256 ? -3.533 19.025 -1.981 1.00 94.38 256 PRO A N 1
ATOM 2033 C CA . PRO A 1 256 ? -2.563 18.554 -2.977 1.00 94.38 256 PRO A CA 1
ATOM 2034 C C . PRO A 1 256 ? -1.579 19.642 -3.433 1.00 94.38 256 PRO A C 1
ATOM 2036 O O . PRO A 1 256 ? -0.381 19.398 -3.556 1.00 94.38 256 PRO A O 1
ATOM 2039 N N . LYS A 1 257 ? -2.063 20.880 -3.605 1.00 94.12 257 LYS A N 1
ATOM 2040 C CA . LYS A 1 257 ? -1.209 22.035 -3.920 1.00 94.12 257 LYS A CA 1
ATOM 2041 C C . LYS A 1 257 ? -0.289 22.410 -2.761 1.00 94.12 257 LYS A C 1
ATOM 2043 O O . LYS A 1 257 ? 0.866 22.731 -3.004 1.00 94.12 257 LYS A O 1
ATOM 2048 N N . GLY A 1 258 ? -0.789 22.366 -1.525 1.00 95.50 258 GLY A N 1
ATOM 2049 C CA . GLY A 1 258 ? 0.021 22.591 -0.327 1.00 95.50 258 GLY A CA 1
ATOM 2050 C C . GLY A 1 258 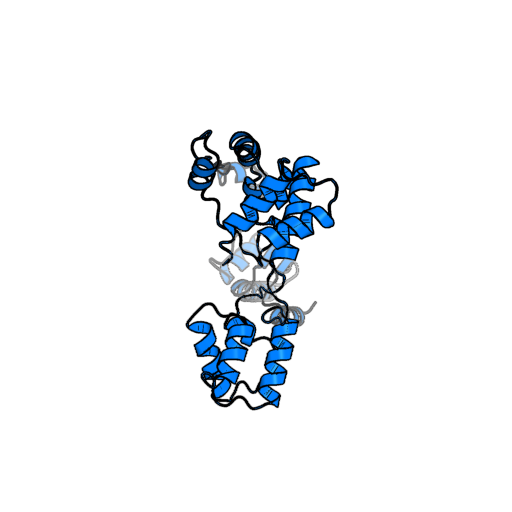? 1.162 21.582 -0.220 1.00 95.50 258 GLY A C 1
ATOM 2051 O O . GLY A 1 258 ? 2.303 21.983 -0.040 1.00 95.50 258 GLY A O 1
ATOM 2052 N N . ILE A 1 259 ? 0.876 20.296 -0.448 1.00 96.81 259 ILE A N 1
ATOM 2053 C CA . ILE A 1 259 ? 1.881 19.224 -0.442 1.00 96.81 259 ILE A CA 1
ATOM 2054 C C . ILE A 1 259 ? 2.972 19.485 -1.484 1.00 96.81 259 ILE A C 1
ATOM 2056 O O . ILE A 1 259 ? 4.151 19.381 -1.169 1.00 96.81 259 ILE A O 1
ATOM 2060 N N . LEU A 1 260 ? 2.598 19.840 -2.718 1.00 96.25 260 LEU A N 1
ATOM 2061 C CA . LEU A 1 260 ? 3.575 20.131 -3.773 1.00 96.25 260 LEU A CA 1
ATOM 2062 C C . LEU A 1 260 ? 4.413 21.381 -3.466 1.00 96.25 260 LEU A C 1
ATOM 2064 O O . LEU A 1 260 ? 5.603 21.394 -3.772 1.00 96.25 260 LEU A O 1
ATOM 2068 N N . SER A 1 261 ? 3.819 22.408 -2.852 1.00 95.50 261 SER A N 1
ATOM 2069 C CA . SER A 1 261 ? 4.549 23.601 -2.408 1.00 95.50 261 SER A CA 1
ATOM 2070 C C . SER A 1 261 ? 5.574 23.268 -1.325 1.00 95.50 261 SER A C 1
ATOM 2072 O O . SER A 1 261 ? 6.734 23.640 -1.478 1.00 95.50 261 SER A O 1
ATOM 2074 N N . GLU A 1 262 ? 5.179 22.532 -0.281 1.00 96.38 262 GLU A N 1
ATOM 2075 C CA . GLU A 1 262 ? 6.100 22.084 0.776 1.00 96.38 262 GLU A CA 1
ATOM 2076 C C . GLU A 1 262 ? 7.210 21.195 0.205 1.00 96.38 262 GLU A C 1
ATOM 2078 O O . GLU A 1 262 ? 8.387 21.391 0.492 1.00 96.38 262 GLU A O 1
ATOM 2083 N N . LEU A 1 263 ? 6.869 20.291 -0.716 1.00 96.56 263 LEU A N 1
ATOM 2084 C CA . LEU A 1 263 ? 7.855 19.442 -1.377 1.00 96.56 263 LEU A CA 1
ATOM 2085 C C . LEU A 1 263 ? 8.905 20.257 -2.154 1.00 96.56 263 LEU A C 1
ATOM 2087 O O . LEU A 1 263 ? 10.086 19.914 -2.119 1.00 96.56 263 LEU A O 1
ATOM 2091 N N . CYS A 1 264 ? 8.504 21.326 -2.850 1.00 95.44 264 CYS A N 1
ATOM 2092 C CA . CYS A 1 264 ? 9.431 22.237 -3.530 1.00 95.44 264 CYS A CA 1
ATOM 2093 C C . CYS A 1 264 ? 10.274 23.071 -2.552 1.00 95.44 264 CYS A C 1
ATOM 2095 O O . CYS A 1 264 ? 11.424 23.375 -2.864 1.00 95.44 264 CYS A O 1
ATOM 2097 N N . LEU A 1 265 ? 9.732 23.439 -1.386 1.00 95.25 265 LEU A N 1
ATOM 2098 C CA . LEU A 1 265 ? 10.489 24.134 -0.338 1.00 95.25 265 LEU A CA 1
ATOM 2099 C C . LEU A 1 265 ? 11.579 23.232 0.252 1.00 95.25 265 LEU A C 1
ATOM 2101 O O . LEU A 1 265 ? 12.722 23.666 0.392 1.00 95.25 265 LEU A O 1
ATOM 2105 N N . ASP A 1 266 ? 11.246 21.969 0.516 1.00 95.56 266 ASP A N 1
ATOM 2106 C CA . ASP A 1 266 ? 12.185 20.990 1.066 1.00 95.56 266 ASP A CA 1
ATOM 2107 C C . ASP A 1 266 ? 13.208 20.481 0.039 1.00 95.56 266 ASP A C 1
ATOM 2109 O O . ASP A 1 266 ? 14.248 19.937 0.412 1.00 95.56 266 ASP A O 1
ATOM 2113 N N . ASN A 1 267 ? 12.923 20.631 -1.259 1.00 94.12 267 ASN A N 1
ATOM 2114 C CA . ASN A 1 267 ? 13.779 20.176 -2.357 1.00 94.12 267 ASN A CA 1
ATOM 2115 C C . ASN A 1 267 ? 13.972 21.319 -3.372 1.00 94.12 267 ASN A C 1
ATOM 2117 O O . ASN A 1 267 ? 13.300 21.324 -4.407 1.00 94.12 267 ASN A O 1
ATOM 2121 N N . PRO A 1 268 ? 14.892 22.274 -3.129 1.00 90.62 2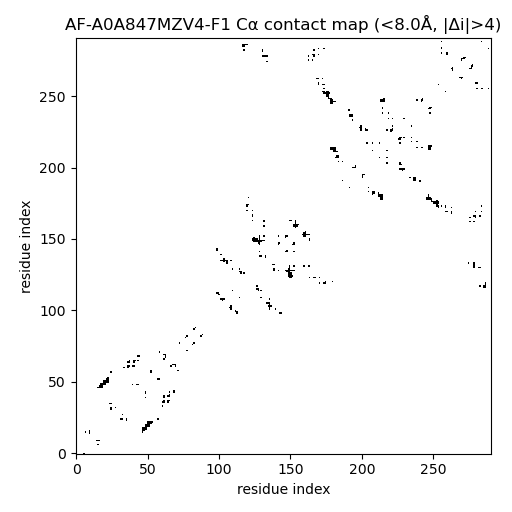68 PRO A N 1
ATOM 2122 C CA . PRO A 1 268 ? 15.046 23.484 -3.952 1.00 90.62 268 PRO A CA 1
ATOM 2123 C C . PRO A 1 268 ? 15.327 23.221 -5.443 1.00 90.62 268 PRO A C 1
ATOM 2125 O O . PRO A 1 268 ? 14.980 24.021 -6.311 1.00 90.62 268 PRO A O 1
ATOM 2128 N N . GLU A 1 269 ? 15.941 22.085 -5.761 1.00 90.56 269 GLU A N 1
ATOM 2129 C CA . GLU A 1 269 ? 16.193 21.600 -7.122 1.00 90.56 269 GLU A CA 1
ATOM 2130 C C . GLU A 1 269 ? 14.955 21.021 -7.843 1.00 90.56 269 GLU A C 1
ATOM 2132 O O . GLU A 1 269 ? 15.025 20.709 -9.037 1.00 90.56 269 GLU A O 1
ATOM 2137 N N . LEU A 1 270 ? 13.818 20.847 -7.160 1.00 94.06 270 LEU A N 1
ATOM 2138 C CA . LEU A 1 270 ? 12.572 20.360 -7.754 1.00 94.06 270 LEU A CA 1
ATOM 2139 C C . LEU A 1 270 ? 11.819 21.499 -8.455 1.00 94.06 270 LEU A C 1
ATOM 2141 O O . LEU A 1 270 ? 11.116 22.293 -7.831 1.00 94.06 270 LEU A O 1
ATOM 2145 N N . ARG A 1 271 ? 11.928 21.548 -9.785 1.00 92.88 271 ARG A N 1
ATOM 2146 C CA . ARG A 1 271 ? 11.231 22.540 -10.616 1.00 92.88 271 ARG A CA 1
ATOM 2147 C C . ARG A 1 271 ? 9.832 22.066 -11.009 1.00 92.88 271 ARG A C 1
ATOM 2149 O O . ARG A 1 271 ? 9.641 20.887 -11.290 1.00 92.88 271 ARG A O 1
ATOM 2156 N N . ILE A 1 272 ? 8.880 22.991 -11.102 1.00 91.19 272 ILE A N 1
ATOM 2157 C CA . ILE A 1 272 ? 7.472 22.705 -11.447 1.00 91.19 272 ILE A CA 1
ATOM 2158 C C . ILE A 1 272 ? 7.329 22.084 -12.850 1.00 91.19 272 ILE A C 1
ATOM 2160 O O . ILE A 1 272 ? 6.432 21.284 -13.090 1.00 91.19 272 ILE A O 1
ATOM 2164 N N . ASP A 1 273 ? 8.226 22.421 -13.774 1.00 92.00 273 ASP A N 1
ATOM 2165 C CA . ASP A 1 273 ? 8.267 21.892 -15.142 1.00 92.00 273 ASP A CA 1
ATOM 2166 C C . ASP A 1 273 ? 9.075 20.586 -15.274 1.00 92.00 273 ASP A C 1
ATOM 2168 O O . ASP A 1 273 ? 9.250 20.075 -16.381 1.00 92.00 273 ASP A O 1
ATOM 2172 N N . SER A 1 274 ? 9.584 20.041 -14.164 1.00 95.12 274 SER A N 1
ATOM 2173 C CA . SER A 1 274 ? 10.384 18.817 -14.177 1.00 95.12 274 SER A CA 1
ATOM 2174 C C . SER A 1 274 ? 9.534 17.547 -14.237 1.00 95.12 274 SER A C 1
ATOM 2176 O O . SER A 1 274 ? 8.410 17.472 -13.738 1.00 95.12 274 SER A O 1
ATOM 2178 N N . GLU A 1 275 ? 10.128 16.500 -14.802 1.00 94.75 275 GLU A N 1
ATOM 2179 C CA . GLU A 1 275 ? 9.566 15.150 -14.819 1.00 94.75 275 GLU A CA 1
ATOM 2180 C C . GLU A 1 275 ? 9.306 14.607 -13.409 1.00 94.75 275 GLU A C 1
ATOM 2182 O O . GLU A 1 275 ? 8.340 13.881 -13.177 1.00 94.75 275 GLU A O 1
ATOM 2187 N N . GLU A 1 276 ? 10.161 14.953 -12.449 1.00 96.19 276 GLU A N 1
ATOM 2188 C CA . GLU A 1 276 ? 10.000 14.522 -11.068 1.00 96.19 276 GLU A CA 1
ATOM 2189 C C . GLU A 1 276 ? 8.830 15.208 -10.371 1.00 96.19 276 GLU A C 1
ATOM 2191 O O . GLU A 1 276 ? 8.124 14.560 -9.600 1.00 96.19 276 GLU A O 1
ATOM 2196 N N . TYR A 1 277 ? 8.566 16.478 -10.685 1.00 96.75 277 TYR A N 1
ATOM 2197 C CA . TYR A 1 277 ? 7.370 17.156 -10.192 1.00 96.75 277 TYR A CA 1
ATOM 2198 C C . TYR A 1 277 ? 6.100 16.482 -10.724 1.00 96.75 277 TYR A C 1
ATOM 2200 O O . TYR A 1 277 ? 5.169 16.228 -9.958 1.00 96.75 277 TYR A O 1
ATOM 2208 N N . LEU A 1 278 ? 6.092 16.102 -12.008 1.00 95.94 278 LEU A N 1
ATOM 2209 C CA . LEU A 1 278 ? 4.982 15.368 -12.623 1.00 95.94 278 LEU A CA 1
ATOM 2210 C C . LEU A 1 278 ? 4.714 14.026 -11.924 1.00 95.94 278 LEU A C 1
ATOM 2212 O O . LEU A 1 278 ? 3.557 13.669 -11.707 1.00 95.94 278 LEU A O 1
ATOM 2216 N N . VAL A 1 279 ? 5.765 13.289 -11.547 1.00 96.50 279 VAL A N 1
ATOM 2217 C CA . VAL A 1 279 ? 5.641 12.027 -10.794 1.00 96.50 279 VAL A CA 1
ATOM 2218 C C . VAL A 1 279 ? 4.901 12.241 -9.471 1.00 96.50 279 VAL A C 1
ATOM 2220 O O . VAL A 1 279 ? 3.960 11.502 -9.170 1.00 96.50 279 VAL A O 1
ATOM 2223 N N . CYS A 1 280 ? 5.286 13.265 -8.708 1.00 97.12 280 CYS A N 1
ATOM 2224 C CA . CYS A 1 280 ? 4.672 13.581 -7.419 1.00 97.12 280 CYS A CA 1
ATOM 2225 C C . CYS A 1 280 ? 3.226 14.070 -7.577 1.00 97.12 280 CYS A C 1
ATOM 2227 O O . CYS A 1 280 ? 2.336 13.602 -6.866 1.00 97.12 280 CYS A O 1
ATOM 2229 N N . ALA A 1 281 ? 2.970 14.956 -8.544 1.00 96.12 281 ALA A N 1
ATOM 2230 C CA . ALA A 1 281 ? 1.631 15.466 -8.830 1.00 96.12 281 ALA A CA 1
ATOM 2231 C C . ALA A 1 281 ? 0.666 14.335 -9.222 1.00 96.12 281 ALA A C 1
ATOM 2233 O O . ALA A 1 281 ? -0.405 14.197 -8.635 1.00 96.12 281 ALA A O 1
ATOM 2234 N N . ARG A 1 282 ? 1.090 13.450 -10.132 1.00 95.25 282 ARG A N 1
ATOM 2235 C CA . ARG A 1 282 ? 0.295 12.299 -10.585 1.00 95.25 282 ARG A CA 1
ATOM 2236 C C . ARG A 1 282 ? -0.023 11.318 -9.458 1.00 95.25 282 ARG A C 1
ATOM 2238 O O . ARG A 1 282 ? -1.106 10.733 -9.431 1.00 95.25 282 ARG A O 1
ATOM 2245 N N . TYR A 1 2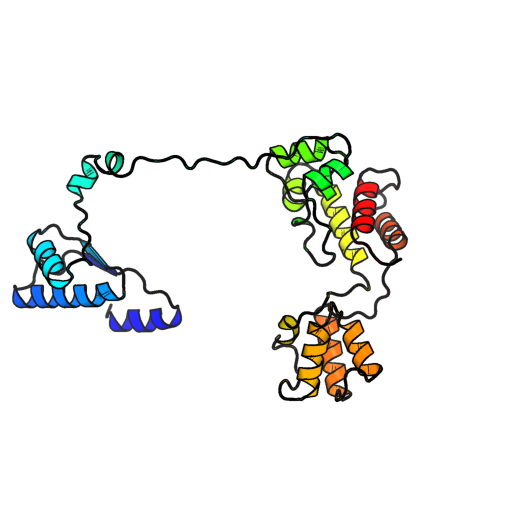83 ? 0.912 11.109 -8.532 1.00 96.50 283 TYR A N 1
ATOM 2246 C CA . TYR A 1 283 ? 0.657 10.294 -7.345 1.00 96.50 283 TYR A CA 1
ATOM 2247 C C . TYR A 1 283 ? -0.463 10.885 -6.483 1.00 96.50 283 TYR A C 1
ATOM 2249 O O . TYR A 1 283 ? -1.380 10.155 -6.111 1.00 96.50 283 TYR A O 1
ATOM 2257 N N . LEU A 1 284 ? -0.435 12.197 -6.228 1.00 96.00 284 LEU A N 1
ATOM 2258 C CA . LEU A 1 284 ? -1.479 12.885 -5.463 1.00 96.00 284 LEU A CA 1
ATOM 2259 C C . LEU A 1 284 ? -2.839 12.845 -6.170 1.00 96.00 284 LEU A C 1
ATOM 2261 O O . LEU A 1 284 ? -3.848 12.580 -5.524 1.00 96.00 284 LEU A O 1
ATOM 2265 N N . GLU A 1 285 ? -2.869 13.033 -7.492 1.00 93.56 285 GLU A N 1
ATOM 2266 C CA . GLU A 1 285 ? -4.092 12.886 -8.295 1.00 93.56 285 GLU A CA 1
ATOM 2267 C C . GLU A 1 285 ? -4.675 11.468 -8.201 1.00 93.56 285 GLU A C 1
ATOM 2269 O O . GLU A 1 285 ? -5.891 11.287 -8.162 1.00 93.56 285 GLU A O 1
ATOM 2274 N N . SER A 1 286 ? -3.810 10.454 -8.114 1.00 92.31 286 SER A N 1
ATOM 2275 C CA . SER A 1 286 ? -4.224 9.049 -8.022 1.00 92.31 286 SER A CA 1
ATOM 2276 C C . SER A 1 286 ? -4.754 8.650 -6.641 1.00 92.31 286 SER A C 1
ATOM 2278 O O . SER A 1 286 ? -5.408 7.615 -6.531 1.00 92.31 286 SER A O 1
ATOM 2280 N N . LEU A 1 287 ? -4.464 9.427 -5.592 1.00 89.25 287 LEU A N 1
ATOM 2281 C CA . LEU A 1 287 ? -4.913 9.154 -4.223 1.00 89.25 287 LEU A CA 1
ATOM 2282 C C . LEU A 1 287 ? -6.379 9.539 -3.973 1.00 89.25 287 LEU A C 1
ATOM 2284 O O . LEU A 1 287 ? -6.897 9.202 -2.915 1.00 89.25 287 LEU A O 1
ATOM 2288 N N . VAL A 1 288 ? -7.033 10.239 -4.913 1.00 76.38 288 VAL A N 1
ATOM 2289 C CA . VAL A 1 288 ? -8.415 10.745 -4.767 1.00 76.38 288 VAL A CA 1
ATOM 2290 C C . VAL A 1 288 ? -8.606 11.455 -3.418 1.00 76.38 288 VAL A C 1
ATOM 2292 O O . VAL A 1 288 ? -9.587 11.249 -2.711 1.00 76.38 288 VAL A O 1
ATOM 2295 N N . LEU A 1 289 ? -7.624 12.271 -3.023 1.00 74.25 289 LEU A N 1
ATOM 2296 C CA . LEU A 1 289 ? -7.733 13.076 -1.811 1.00 74.25 289 LEU A CA 1
ATOM 2297 C C . LEU A 1 289 ? -8.870 14.080 -2.020 1.00 74.25 289 LEU A C 1
ATOM 2299 O O . LEU A 1 289 ? -8.840 14.831 -2.998 1.00 74.25 289 LEU A O 1
ATOM 2303 N N . GLU A 1 290 ? -9.863 14.088 -1.131 1.00 55.62 290 GLU A N 1
ATOM 2304 C CA . GLU A 1 290 ? -10.894 15.128 -1.143 1.00 55.62 290 GLU A CA 1
ATOM 2305 C C . GLU A 1 290 ? -10.218 16.510 -1.052 1.00 55.62 290 GLU A C 1
ATOM 2307 O O . GLU A 1 290 ? -9.265 16.700 -0.284 1.00 55.62 290 GLU A O 1
ATOM 2312 N N . ASN A 1 291 ? -10.654 17.430 -1.922 1.00 39.34 291 ASN A N 1
ATOM 2313 C CA . ASN A 1 291 ? -10.141 18.802 -2.010 1.00 39.34 291 ASN A CA 1
ATOM 2314 C C . ASN A 1 291 ? -10.633 19.666 -0.852 1.00 39.34 291 ASN A C 1
ATOM 2316 O O . ASN A 1 291 ? -11.857 19.645 -0.598 1.00 39.34 291 ASN A O 1
#

pLDDT: mean 87.99, std 11.36, range [39.34, 98.19]

Solvent-accessible surface area (backbone atoms only — not comparable to full-atom values): 17099 Å² total; per-residue (Å²): 134,64,67,75,60,55,54,64,60,28,66,78,70,78,51,76,73,71,45,81,46,68,56,80,49,80,87,46,57,74,70,54,30,50,53,49,30,47,52,51,32,60,52,44,76,81,32,58,67,46,77,48,71,95,52,68,68,59,53,51,50,35,37,70,61,37,41,91,77,57,81,88,79,60,66,70,56,58,70,69,55,49,56,57,74,77,56,59,89,71,77,78,81,79,75,72,80,76,75,62,85,87,44,81,51,49,68,63,34,36,59,66,67,63,62,71,72,64,57,81,89,54,61,66,47,73,36,46,23,58,63,66,38,92,42,31,67,56,34,49,61,32,47,78,70,71,31,57,22,31,54,52,38,30,75,73,43,72,66,35,35,51,40,48,53,50,42,51,51,48,43,57,49,60,42,40,42,48,52,40,71,48,50,59,71,67,73,66,41,82,84,60,86,65,68,75,89,39,74,43,42,57,52,50,44,51,61,35,65,77,43,92,32,34,35,50,57,53,52,50,32,41,77,74,54,74,48,55,83,70,47,70,73,56,48,54,52,48,51,53,46,25,43,75,71,39,20,20,69,90,52,74,58,60,49,73,66,52,41,54,50,51,50,32,68,79,33,78,87,56,45,86,90,35,72,61,42,50,36,42,52,53,52,51,65,52,52,68,67,84,127

Secondary structure (DSSP, 8-state):
--HHHHHHHHHTTS----EEEESSSTTS-HHHHHHHHHHHHHHHTTS-EEEE-S-HHHHHHHHHHHGGG-----HHHHHTTHHHHHS----------PPPPP-S-HHHHHHHTTPPPPPTTS-GGGSBGGGG-SSHHHHHHHHTTT--BHHHHTTT-HHHHHHHHHHHHHHHHHHTT-PPEE-GGGGG-TT--S-TTSHHHHHHHHHHHSS-EEHHHHHHHHHTTSS-S--HHHHHHHHHHHHHTTS---SPPPPHHHHHHHHHHH-TT--TTSHHHHHHHHHHHHTT---

Nearest PDB structures (foldseek):
  1xex-assembly1_B-2  TM=4.694E-01  e=1.140E-01  Pyrococcus furiosus
  1xew-assembly1_Y  TM=4.676E-01  e=2.753E-01  Pyrococcus furiosus
  2j4l-assembly2_G  TM=2.356E-01  e=3.679E+00  Saccharolobus solfataricus

Foldseek 3Di:
DDPVVLVVVCVVVVDDAEEEAECPLVPPDPVVLLVVLLVQLVCLVPHHYHYDDPDVVSLVSNCVNNPPSDDDDDVVVVVVCCCCVVDPDDPPPPPPPDQFDQDFPLVVSCVSNVQDQDDLPDDQQAGFCSLLDPTSVLNCVCVVVVNGGLVSQLVPDVSSVVLSVLQVLLSVLQLFQPFAWDALVLLVDPQQPDDCPDPLNVVLNVVSHVDGAALVRVLVCVVVCVRPDDDPVNSVSSVVSSVVRRSGDPGHGQDLVRSLVVSCVVPVPDDCPDPSSVSSSVSNVSNPPDD

Radius of gyration: 31.96 Å; Cα contacts (8 Å, |Δi|>4): 308; chains: 1; bounding box: 47×87×58 Å